Protein AF-A0A1G4I4P1-F1 (afdb_monomer_lite)

Structure (mmCIF, N/CA/C/O backbone):
data_AF-A0A1G4I4P1-F1
#
_entry.id   AF-A0A1G4I4P1-F1
#
loop_
_atom_site.gr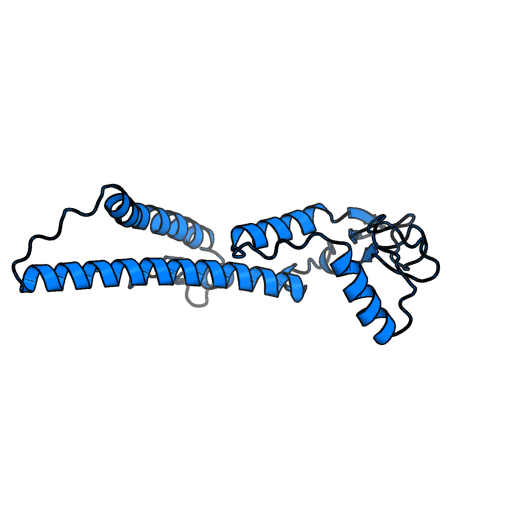oup_PDB
_atom_site.id
_atom_site.type_symbol
_atom_site.label_atom_id
_atom_site.label_alt_id
_atom_site.label_comp_id
_atom_site.label_asym_id
_atom_site.label_entity_id
_atom_site.label_seq_id
_atom_site.pdbx_PDB_ins_code
_atom_site.Cartn_x
_atom_site.Cartn_y
_atom_site.Cartn_z
_atom_site.occupancy
_atom_site.B_iso_or_equiv
_atom_site.auth_seq_id
_atom_site.auth_comp_id
_atom_site.auth_asym_id
_atom_site.auth_atom_id
_atom_site.pdbx_PDB_model_num
ATOM 1 N N . MET A 1 1 ? 5.319 -2.463 -14.843 1.00 74.19 1 MET A N 1
ATOM 2 C CA . MET A 1 1 ? 6.278 -3.066 -13.885 1.00 74.19 1 MET A CA 1
ATOM 3 C C . MET A 1 1 ? 6.522 -4.550 -14.144 1.00 74.19 1 MET A C 1
ATOM 5 O O . MET A 1 1 ? 7.674 -4.938 -14.189 1.00 74.19 1 MET A O 1
ATOM 9 N N . CYS A 1 2 ? 5.487 -5.378 -14.330 1.00 76.25 2 CYS A N 1
ATOM 10 C CA . CYS A 1 2 ? 5.674 -6.824 -14.553 1.00 76.25 2 CYS A CA 1
ATOM 11 C C . CYS A 1 2 ? 5.553 -7.271 -16.013 1.00 76.25 2 CYS A C 1
ATOM 13 O O . CYS A 1 2 ? 5.900 -8.394 -16.348 1.00 76.25 2 CYS A O 1
ATOM 15 N N . SER A 1 3 ? 5.088 -6.382 -16.878 1.00 68.75 3 SER A N 1
ATOM 16 C CA . SER A 1 3 ? 4.787 -6.633 -18.282 1.00 68.75 3 SER A CA 1
ATOM 17 C C . SER A 1 3 ? 5.123 -5.393 -19.108 1.00 68.75 3 SER A C 1
ATOM 19 O O . SER A 1 3 ? 5.178 -4.277 -18.570 1.00 68.75 3 SER A O 1
ATOM 21 N N . GLY A 1 4 ? 5.360 -5.591 -20.403 1.00 63.81 4 GLY A N 1
ATOM 22 C CA . GLY A 1 4 ? 5.604 -4.513 -21.352 1.00 63.81 4 GLY A CA 1
ATOM 23 C C . GLY A 1 4 ? 6.058 -5.013 -22.727 1.00 63.81 4 GLY A C 1
ATOM 24 O O . GLY A 1 4 ? 6.389 -6.195 -22.876 1.00 63.81 4 GLY A O 1
ATOM 25 N N . PRO A 1 5 ? 6.044 -4.139 -23.748 1.00 57.59 5 PRO A N 1
ATOM 26 C CA . PRO A 1 5 ? 6.422 -4.509 -25.105 1.00 57.59 5 PRO A CA 1
ATOM 27 C C . PRO A 1 5 ? 7.889 -4.937 -25.130 1.00 57.59 5 PRO A C 1
ATOM 29 O O . PRO A 1 5 ? 8.767 -4.184 -24.701 1.00 57.59 5 PRO A O 1
ATOM 32 N N . ARG A 1 6 ? 8.166 -6.140 -25.649 1.00 57.19 6 ARG A N 1
ATOM 33 C CA . ARG A 1 6 ? 9.531 -6.696 -25.773 1.00 57.19 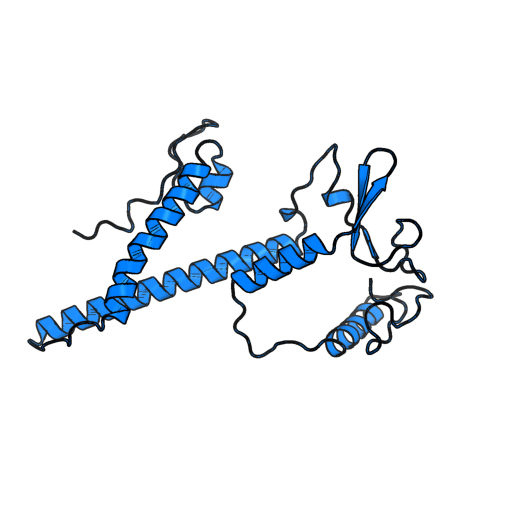6 ARG A CA 1
ATOM 34 C C . ARG A 1 6 ? 10.268 -6.874 -24.431 1.00 57.19 6 ARG A C 1
ATOM 36 O O . ARG A 1 6 ? 11.494 -6.962 -24.415 1.00 57.19 6 ARG A O 1
ATOM 43 N N . GLY A 1 7 ? 9.553 -6.880 -23.306 1.00 54.66 7 GLY A N 1
ATOM 44 C CA . GLY A 1 7 ? 10.131 -7.122 -21.986 1.00 54.66 7 GLY A CA 1
ATOM 45 C C . GLY A 1 7 ? 10.378 -8.612 -21.756 1.00 54.66 7 GLY A C 1
ATOM 46 O O . GLY A 1 7 ? 9.500 -9.433 -22.014 1.00 54.66 7 GLY A O 1
ATOM 47 N N . ASN A 1 8 ? 11.561 -8.965 -21.248 1.00 56.19 8 ASN A N 1
ATOM 48 C CA . ASN A 1 8 ? 11.848 -10.323 -20.790 1.00 56.19 8 ASN A CA 1
ATOM 49 C C . ASN A 1 8 ? 10.795 -10.705 -19.741 1.00 56.19 8 ASN A C 1
ATOM 51 O O . ASN A 1 8 ? 10.618 -10.009 -18.742 1.00 56.19 8 ASN A O 1
ATOM 55 N N . SER A 1 9 ? 10.086 -11.804 -19.973 1.00 60.81 9 SER A N 1
ATOM 56 C CA . SER A 1 9 ? 8.830 -12.175 -19.312 1.00 60.81 9 SER A CA 1
ATOM 57 C C . SER A 1 9 ? 8.918 -12.449 -17.800 1.00 60.81 9 SER A C 1
ATOM 59 O O . SER A 1 9 ? 7.916 -12.838 -17.211 1.00 60.81 9 SER A O 1
ATOM 61 N N . LYS A 1 10 ? 10.076 -12.235 -17.155 1.00 72.62 10 LYS A N 1
ATOM 62 C CA . LYS A 1 10 ? 10.417 -12.689 -15.792 1.00 72.62 10 LYS A CA 1
ATOM 63 C C . LYS A 1 10 ? 10.839 -11.583 -14.813 1.00 72.62 10 LYS A C 1
ATOM 65 O O . LYS A 1 10 ? 11.334 -11.884 -13.733 1.00 72.62 10 LYS A O 1
ATOM 70 N N . GLU A 1 11 ? 10.660 -10.306 -15.156 1.00 73.19 11 GLU A N 1
ATOM 71 C CA . GLU A 1 11 ? 11.149 -9.180 -14.329 1.00 73.19 11 GLU A CA 1
ATOM 72 C C . GLU A 1 11 ? 10.457 -9.061 -12.951 1.00 73.19 11 GLU A C 1
ATOM 74 O O . GLU A 1 11 ? 11.040 -8.494 -12.033 1.00 73.19 11 GLU A O 1
ATOM 79 N N . CYS A 1 12 ? 9.242 -9.599 -12.773 1.00 74.94 12 CYS A N 1
ATOM 80 C CA . CYS A 1 12 ? 8.568 -9.621 -11.463 1.00 74.94 12 CYS A CA 1
ATOM 81 C C . CYS A 1 12 ? 8.711 -10.941 -10.701 1.00 74.94 12 CYS A C 1
ATOM 83 O O . CYS A 1 12 ? 8.756 -10.925 -9.473 1.00 74.94 12 CYS A O 1
ATOM 85 N N . SER A 1 13 ? 8.783 -12.077 -11.395 1.00 76.62 13 SER A N 1
ATOM 86 C CA . SER A 1 13 ? 9.140 -13.365 -10.798 1.00 76.62 13 SER A CA 1
ATOM 87 C C . SER A 1 13 ? 9.526 -14.366 -11.888 1.00 76.62 13 SER A C 1
ATOM 89 O O . SER A 1 13 ? 9.100 -14.244 -13.036 1.00 76.62 13 SER A O 1
ATOM 91 N N . GLY A 1 14 ? 10.290 -15.400 -11.520 1.00 76.81 14 GLY A N 1
ATOM 92 C CA . GLY A 1 14 ? 10.544 -16.541 -12.408 1.00 76.81 14 GLY A CA 1
ATOM 93 C C . GLY A 1 14 ? 9.273 -17.341 -12.738 1.00 76.81 14 GLY A C 1
ATOM 94 O O . GLY A 1 14 ? 9.181 -17.949 -13.806 1.00 76.81 14 GLY A O 1
ATOM 95 N N . ALA A 1 15 ? 8.275 -17.299 -11.851 1.00 78.31 15 ALA A N 1
ATOM 96 C CA . ALA A 1 15 ? 7.012 -18.025 -11.976 1.00 78.31 15 ALA A CA 1
ATOM 97 C C . ALA A 1 15 ? 5.986 -17.315 -12.875 1.00 78.31 15 ALA A C 1
ATOM 99 O O . ALA A 1 15 ? 5.138 -17.965 -13.476 1.00 78.31 15 ALA A O 1
ATOM 100 N N . PHE A 1 16 ? 6.074 -15.995 -13.017 1.00 81.25 16 PHE A N 1
ATOM 101 C CA . PHE A 1 16 ? 5.213 -15.218 -13.902 1.00 81.25 16 PHE A CA 1
ATOM 102 C C . PHE A 1 16 ? 5.818 -15.160 -15.300 1.00 81.25 16 PHE A C 1
ATOM 104 O O . PHE A 1 16 ? 7.017 -14.950 -15.425 1.00 81.25 16 PHE A O 1
ATOM 111 N N . THR A 1 17 ? 5.034 -15.365 -16.357 1.00 75.44 17 THR A N 1
ATOM 112 C CA . THR A 1 17 ? 5.464 -15.103 -17.741 1.00 75.44 17 THR A CA 1
ATOM 113 C C . THR A 1 17 ? 4.662 -13.915 -18.255 1.00 75.44 17 THR A C 1
ATOM 115 O O . THR A 1 17 ? 3.541 -14.078 -18.728 1.00 75.44 17 THR A O 1
ATOM 118 N N . GLY A 1 18 ? 5.227 -12.717 -18.130 1.00 70.12 18 GLY A N 1
ATOM 119 C CA . GLY A 1 18 ? 4.607 -11.496 -18.633 1.00 70.12 18 GLY A CA 1
ATOM 120 C C . GLY A 1 18 ? 4.442 -11.508 -20.156 1.00 70.12 18 GLY A C 1
ATOM 121 O O . GLY A 1 18 ? 5.309 -12.011 -20.872 1.00 70.12 18 GLY A O 1
ATOM 122 N N . ALA A 1 19 ? 3.355 -10.914 -20.643 1.00 70.12 19 ALA A N 1
ATOM 123 C CA . ALA A 1 19 ? 3.111 -10.622 -22.056 1.00 70.12 19 ALA A CA 1
ATOM 124 C C . ALA A 1 19 ? 2.970 -9.112 -22.300 1.00 70.12 19 ALA A C 1
ATOM 126 O O . ALA A 1 19 ? 2.881 -8.309 -21.366 1.00 70.12 19 ALA A O 1
ATOM 127 N N . GLU A 1 20 ? 2.944 -8.718 -23.571 1.00 74.94 20 GLU A N 1
ATOM 128 C CA . GLU A 1 20 ? 2.677 -7.338 -23.964 1.00 74.94 20 GLU A CA 1
ATOM 129 C C . GLU A 1 20 ? 1.274 -6.897 -23.520 1.00 74.94 20 GLU A C 1
ATOM 131 O O . GLU A 1 20 ? 0.279 -7.595 -23.726 1.00 74.94 20 GLU A O 1
ATOM 136 N N . ILE A 1 21 ? 1.192 -5.709 -22.916 1.00 77.06 21 ILE A N 1
ATOM 137 C CA . ILE A 1 21 ? -0.084 -5.056 -22.627 1.00 77.06 21 ILE A CA 1
ATOM 138 C C . ILE A 1 21 ? -0.450 -4.186 -23.831 1.00 77.06 21 ILE A C 1
ATOM 140 O O . ILE A 1 21 ? -0.028 -3.037 -23.912 1.00 77.06 21 ILE A O 1
ATOM 144 N N . ALA A 1 22 ? -1.245 -4.734 -24.750 1.00 78.00 22 ALA A N 1
ATOM 145 C CA . ALA A 1 22 ? -1.740 -4.010 -25.927 1.00 78.00 22 ALA A CA 1
ATOM 146 C C . ALA A 1 22 ? -3.228 -3.620 -25.817 1.00 78.00 22 ALA A C 1
ATOM 148 O O . ALA A 1 22 ? -3.730 -2.805 -26.583 1.00 78.00 22 ALA A O 1
ATOM 149 N N . SER A 1 23 ? -3.958 -4.219 -24.872 1.00 81.81 23 SER A N 1
ATOM 150 C CA . SER A 1 23 ? -5.403 -4.037 -24.703 1.00 81.81 23 SER A CA 1
ATOM 151 C C . SER A 1 23 ? -5.870 -4.326 -23.275 1.00 81.81 23 SER A C 1
ATOM 153 O O . SER A 1 23 ? -5.180 -4.992 -22.495 1.00 81.81 23 SER A O 1
ATOM 155 N N . GLN A 1 24 ? -7.099 -3.917 -22.952 1.00 81.81 24 GLN A N 1
ATOM 156 C CA . GLN A 1 24 ? -7.742 -4.252 -21.679 1.00 81.81 24 GLN A CA 1
ATOM 157 C C . GLN A 1 24 ? -7.878 -5.771 -21.460 1.00 81.81 24 GLN A C 1
ATOM 159 O O . GLN A 1 24 ? -7.723 -6.241 -20.336 1.00 81.81 24 GLN A O 1
ATOM 164 N N . ALA A 1 25 ? -8.106 -6.554 -22.520 1.00 84.81 25 ALA A N 1
ATOM 165 C CA . ALA A 1 25 ? -8.198 -8.013 -22.428 1.00 84.81 25 ALA A CA 1
ATOM 166 C C . ALA A 1 25 ? -6.864 -8.645 -21.990 1.00 84.81 25 ALA A C 1
ATOM 168 O O . ALA A 1 25 ? -6.829 -9.500 -21.099 1.00 84.81 25 ALA A O 1
ATOM 169 N N . THR A 1 26 ? -5.750 -8.163 -22.551 1.00 82.44 26 THR A N 1
ATOM 170 C CA . THR A 1 26 ? -4.406 -8.565 -22.110 1.00 82.44 26 THR A CA 1
ATOM 171 C C . THR A 1 26 ? -4.126 -8.138 -20.671 1.00 82.44 26 THR A C 1
ATOM 173 O O . THR A 1 26 ? -3.549 -8.927 -19.933 1.00 82.44 26 THR A O 1
ATOM 176 N N . ILE A 1 27 ? -4.590 -6.960 -20.225 1.00 82.31 27 ILE A N 1
ATOM 177 C CA . ILE A 1 27 ? -4.461 -6.541 -18.815 1.00 82.31 27 ILE A CA 1
ATOM 178 C C . ILE A 1 27 ? -5.160 -7.537 -17.893 1.00 82.31 27 ILE A C 1
ATOM 180 O O . ILE A 1 27 ? -4.554 -8.001 -16.933 1.00 82.31 27 ILE A O 1
ATOM 184 N N . THR A 1 28 ? -6.418 -7.876 -18.181 1.00 85.06 28 THR A N 1
ATOM 185 C CA . THR A 1 28 ? -7.213 -8.775 -17.333 1.00 85.06 28 THR A CA 1
ATOM 186 C C . THR A 1 28 ? -6.558 -10.149 -17.199 1.00 85.06 28 THR A C 1
ATOM 188 O O . THR A 1 28 ? -6.435 -10.660 -16.087 1.00 85.06 28 THR A O 1
ATOM 191 N N . THR A 1 29 ? -6.087 -10.712 -18.315 1.00 83.94 29 THR A N 1
ATOM 192 C CA . THR A 1 29 ? -5.418 -12.024 -18.339 1.00 83.94 29 THR A CA 1
ATOM 193 C C . THR A 1 29 ? -4.100 -11.980 -17.568 1.00 83.94 29 THR A C 1
ATOM 195 O O . THR A 1 29 ? -3.903 -12.725 -16.614 1.00 83.94 29 THR A O 1
ATOM 198 N N . GLN A 1 30 ? -3.235 -11.018 -17.899 1.00 82.88 30 GLN A N 1
ATOM 199 C CA . GLN A 1 30 ? -1.925 -10.863 -17.264 1.00 82.88 30 GLN A CA 1
ATOM 200 C C . GLN A 1 30 ? -2.028 -10.564 -15.768 1.00 82.88 30 GLN A C 1
ATOM 202 O O . GLN A 1 30 ? -1.177 -10.985 -14.991 1.00 82.88 30 GLN A O 1
ATOM 207 N N . TRP A 1 31 ? -3.075 -9.857 -15.340 1.00 83.50 31 TRP A N 1
ATOM 208 C CA . TRP A 1 31 ? -3.335 -9.616 -13.926 1.00 83.50 31 TRP A CA 1
ATOM 209 C C . TRP A 1 31 ? -3.710 -10.896 -13.175 1.00 83.50 31 TRP A C 1
ATOM 211 O O . TRP A 1 31 ? -3.264 -11.092 -12.045 1.00 83.50 31 TRP A O 1
ATOM 221 N N . ALA A 1 32 ? -4.523 -11.769 -13.776 1.00 84.44 32 ALA A N 1
ATOM 222 C CA . ALA A 1 32 ? -4.863 -13.057 -13.179 1.00 84.44 32 ALA A CA 1
ATOM 223 C C . ALA A 1 32 ? -3.615 -13.937 -13.014 1.00 84.44 32 ALA A C 1
ATOM 225 O O . ALA A 1 32 ? -3.355 -14.415 -11.909 1.00 84.44 32 ALA A O 1
ATOM 226 N N . ASP A 1 33 ? -2.806 -14.047 -14.067 1.00 84.00 33 ASP A N 1
ATOM 227 C CA . ASP A 1 33 ? -1.569 -14.833 -14.067 1.00 84.00 33 ASP A CA 1
ATOM 228 C C . ASP A 1 33 ? -0.539 -14.282 -13.073 1.00 84.00 33 ASP A C 1
ATOM 230 O O . ASP A 1 33 ? 0.099 -15.033 -12.332 1.00 84.00 33 ASP A O 1
ATOM 234 N N . LEU A 1 34 ? -0.401 -12.954 -13.000 1.00 83.06 34 LEU A N 1
ATOM 235 C CA . LEU A 1 34 ? 0.494 -12.311 -12.043 1.00 83.06 34 LEU A CA 1
ATOM 236 C C . LEU A 1 34 ? 0.071 -12.617 -10.606 1.00 83.06 34 LEU A C 1
ATOM 238 O O . LEU A 1 34 ? 0.917 -12.990 -9.795 1.00 83.06 34 LEU A O 1
ATOM 242 N N . LYS A 1 35 ? -1.224 -12.512 -10.290 1.00 83.75 35 LYS A N 1
ATOM 243 C CA . LYS A 1 35 ? -1.737 -12.872 -8.960 1.00 83.75 35 LYS A CA 1
ATOM 244 C C . LYS A 1 35 ? -1.484 -14.340 -8.633 1.00 83.75 35 LYS A C 1
ATOM 246 O O . LYS A 1 35 ? -1.084 -14.630 -7.513 1.00 83.75 35 LYS A O 1
ATOM 251 N N . ALA A 1 36 ? -1.684 -15.242 -9.595 1.00 83.81 36 ALA A N 1
ATOM 252 C CA . ALA A 1 36 ? -1.431 -16.671 -9.412 1.00 83.81 36 ALA A CA 1
ATOM 253 C C . ALA A 1 36 ? 0.054 -16.981 -9.148 1.00 83.81 36 ALA A C 1
ATOM 255 O O . ALA A 1 36 ? 0.370 -17.970 -8.495 1.00 83.81 36 ALA A O 1
ATOM 256 N N . SER A 1 37 ? 0.970 -16.120 -9.605 1.00 83.75 37 SER A N 1
ATOM 257 C CA . SER A 1 37 ? 2.405 -16.251 -9.320 1.00 83.75 37 SER A CA 1
ATOM 258 C C . SER A 1 37 ? 2.806 -15.846 -7.893 1.00 83.75 37 SER A C 1
ATOM 260 O O . SER A 1 37 ? 3.954 -16.058 -7.498 1.00 83.75 37 SER A O 1
ATOM 262 N N . CYS A 1 38 ? 1.893 -15.251 -7.120 1.00 81.06 38 CYS A N 1
ATOM 263 C CA . CYS A 1 38 ? 2.132 -14.818 -5.749 1.00 81.06 38 CYS A CA 1
ATOM 264 C C . CYS A 1 38 ? 1.444 -15.764 -4.757 1.00 81.06 38 CYS A C 1
ATOM 266 O O . CYS A 1 38 ? 0.270 -16.092 -4.912 1.00 81.06 38 CYS A O 1
ATOM 268 N N . ALA A 1 39 ? 2.143 -16.140 -3.682 1.00 73.88 39 ALA A N 1
ATOM 269 C CA . ALA A 1 39 ? 1.489 -16.754 -2.532 1.00 73.88 39 ALA A CA 1
ATOM 270 C C . ALA A 1 39 ? 0.612 -15.694 -1.847 1.00 73.88 39 ALA A C 1
ATOM 272 O O . ALA A 1 39 ? 1.121 -14.729 -1.274 1.00 73.88 39 ALA A O 1
ATOM 273 N N . LEU A 1 40 ? -0.708 -15.838 -1.955 1.00 68.88 40 LEU A N 1
ATOM 274 C CA . LEU A 1 40 ? -1.655 -14.980 -1.253 1.00 68.88 40 LEU A CA 1
ATOM 275 C C . LEU A 1 40 ? -1.902 -15.556 0.141 1.00 68.88 40 LEU A C 1
ATOM 277 O O . LEU A 1 40 ? -2.370 -16.684 0.278 1.00 68.88 40 LEU A O 1
ATOM 281 N N . HIS A 1 41 ? -1.628 -14.763 1.175 1.00 62.34 41 HIS A N 1
ATOM 282 C CA . HIS A 1 41 ? -2.096 -15.059 2.526 1.00 62.34 41 HIS A CA 1
ATOM 283 C C . HIS A 1 41 ? -3.608 -14.817 2.567 1.00 62.34 41 HIS A C 1
ATOM 285 O O . HIS A 1 41 ? -4.053 -13.677 2.667 1.00 62.34 41 HIS A O 1
ATOM 291 N N . THR A 1 42 ? -4.392 -15.883 2.406 1.00 63.31 42 THR A N 1
ATOM 292 C CA . THR A 1 42 ? -5.865 -15.814 2.371 1.00 63.31 42 THR A CA 1
ATOM 293 C C . THR A 1 42 ? -6.510 -16.047 3.737 1.00 63.31 42 THR A C 1
ATOM 295 O O . THR A 1 42 ? -7.674 -15.702 3.918 1.00 63.31 42 THR A O 1
ATOM 298 N N . ASP A 1 43 ? -5.736 -16.535 4.708 1.00 61.41 43 ASP A N 1
ATOM 299 C CA . ASP A 1 43 ? -6.250 -16.972 6.011 1.00 61.41 43 ASP A CA 1
ATOM 300 C C . ASP A 1 43 ? -6.155 -15.904 7.115 1.00 61.41 43 ASP A C 1
ATOM 302 O O . ASP A 1 43 ? -6.676 -16.099 8.213 1.00 61.41 43 ASP A O 1
ATOM 306 N N . ASN A 1 44 ? -5.514 -14.758 6.850 1.00 61.09 44 ASN A N 1
ATOM 307 C CA . ASN A 1 44 ? -5.317 -13.723 7.865 1.00 61.09 44 ASN A CA 1
ATOM 308 C C . ASN A 1 44 ? -6.419 -12.660 7.824 1.00 61.09 44 ASN A C 1
ATOM 310 O O . ASN A 1 44 ? -6.698 -12.052 6.787 1.00 61.09 44 ASN A O 1
ATOM 314 N N . ILE A 1 45 ? -6.990 -12.369 8.996 1.00 73.88 45 ILE A N 1
ATOM 315 C CA . ILE A 1 45 ? -7.732 -11.128 9.229 1.00 73.88 45 ILE A CA 1
ATOM 316 C C . ILE A 1 45 ? -6.748 -9.976 9.029 1.00 73.88 45 ILE A C 1
ATOM 318 O O . ILE A 1 45 ? -5.836 -9.806 9.830 1.00 73.88 45 ILE A O 1
ATOM 322 N N . ILE A 1 46 ? -6.951 -9.187 7.974 1.00 81.19 46 ILE A N 1
ATOM 323 C CA . ILE A 1 46 ? -6.126 -8.008 7.706 1.00 81.19 46 ILE A CA 1
ATOM 324 C C . ILE A 1 46 ? -6.320 -6.994 8.837 1.00 81.19 46 ILE A C 1
ATOM 326 O O . ILE A 1 46 ? -7.435 -6.539 9.107 1.00 81.19 46 ILE A O 1
ATOM 330 N N . THR A 1 47 ? -5.218 -6.611 9.466 1.00 84.38 47 THR A N 1
ATOM 331 C CA . THR A 1 47 ? -5.151 -5.605 10.525 1.00 84.38 47 THR A CA 1
ATOM 332 C C . THR A 1 47 ? -4.737 -4.238 9.977 1.00 84.38 47 THR A C 1
ATOM 334 O O . THR A 1 47 ? -4.110 -4.113 8.923 1.00 84.38 47 THR A O 1
ATOM 337 N N . ALA A 1 48 ? -5.037 -3.176 10.727 1.00 81.56 48 ALA A N 1
ATOM 338 C CA . ALA A 1 48 ? -4.568 -1.830 10.397 1.00 81.56 48 ALA A CA 1
ATOM 339 C C . ALA A 1 48 ? -3.032 -1.722 10.380 1.00 81.56 48 ALA A C 1
ATOM 341 O O . ALA A 1 48 ? -2.463 -1.006 9.550 1.00 81.56 48 ALA A O 1
ATOM 342 N N . GLN A 1 49 ? -2.361 -2.475 11.259 1.00 81.56 49 GLN A N 1
ATOM 343 C CA . GLN A 1 49 ? -0.904 -2.546 11.317 1.00 81.56 49 GLN A CA 1
ATOM 344 C C . GLN A 1 49 ? -0.318 -3.162 10.043 1.00 81.56 49 GLN A C 1
ATOM 346 O O . GLN A 1 49 ? 0.631 -2.611 9.494 1.00 81.56 49 GLN A O 1
ATOM 351 N N . GLU A 1 50 ? -0.889 -4.259 9.539 1.00 85.19 50 GLU A N 1
ATOM 352 C CA . GLU A 1 50 ? -0.425 -4.894 8.298 1.00 85.19 50 GLU A CA 1
ATOM 353 C C . GLU A 1 50 ? -0.594 -3.973 7.087 1.00 85.19 50 GLU A C 1
ATOM 355 O O . GLU A 1 50 ? 0.315 -3.872 6.263 1.00 85.19 50 GLU A O 1
ATOM 360 N N . ILE A 1 51 ? -1.713 -3.246 6.998 1.00 86.94 51 ILE A N 1
ATOM 361 C CA . ILE A 1 51 ? -1.915 -2.255 5.931 1.00 86.94 51 ILE A CA 1
ATOM 362 C C . ILE A 1 51 ? -0.866 -1.143 6.025 1.00 86.94 51 ILE A C 1
ATOM 364 O O . ILE A 1 51 ? -0.269 -0.770 5.015 1.00 86.94 51 ILE A O 1
ATOM 368 N N . THR A 1 52 ? -0.615 -0.624 7.227 1.00 84.75 52 THR A N 1
ATOM 369 C CA . THR A 1 52 ? 0.369 0.447 7.446 1.00 84.75 52 THR A CA 1
ATOM 370 C C . THR A 1 52 ? 1.778 -0.019 7.083 1.00 84.75 52 THR A C 1
ATOM 372 O O . THR A 1 52 ? 2.452 0.637 6.289 1.00 84.75 52 THR A O 1
ATOM 375 N N . ALA A 1 53 ? 2.178 -1.204 7.550 1.00 85.38 53 ALA A N 1
ATOM 376 C CA . ALA A 1 53 ? 3.463 -1.813 7.221 1.00 85.38 53 ALA A CA 1
ATOM 377 C C . ALA A 1 53 ? 3.620 -2.059 5.711 1.00 85.38 53 ALA A C 1
ATOM 379 O O . ALA A 1 53 ? 4.693 -1.836 5.153 1.00 85.38 53 ALA A O 1
ATOM 380 N N . ALA A 1 54 ? 2.554 -2.465 5.013 1.00 88.50 54 ALA A N 1
ATOM 381 C CA . ALA A 1 54 ? 2.581 -2.637 3.563 1.00 88.50 54 ALA A CA 1
ATOM 382 C C . ALA A 1 54 ? 2.780 -1.305 2.815 1.00 88.50 54 ALA A C 1
ATOM 384 O O . ALA A 1 54 ? 3.528 -1.256 1.836 1.00 88.50 54 ALA A O 1
ATOM 385 N N . LEU A 1 55 ? 2.151 -0.217 3.274 1.00 86.75 55 LEU A N 1
ATOM 386 C CA . LEU A 1 55 ? 2.330 1.121 2.695 1.00 86.75 55 LEU A CA 1
ATOM 387 C C . LEU A 1 55 ? 3.745 1.668 2.938 1.00 86.75 55 LEU A C 1
ATOM 389 O O . LEU A 1 55 ? 4.332 2.276 2.040 1.00 86.75 55 LEU A O 1
ATOM 393 N N . GLU A 1 56 ? 4.315 1.420 4.115 1.00 85.88 56 GLU A N 1
ATOM 394 C CA . GLU A 1 56 ? 5.704 1.765 4.436 1.00 85.88 56 GLU A CA 1
ATOM 395 C C . GLU A 1 56 ? 6.696 0.955 3.599 1.00 85.88 56 GLU A C 1
ATOM 397 O O . GLU A 1 56 ? 7.606 1.526 2.998 1.00 85.88 56 GLU A O 1
ATOM 402 N N . ALA A 1 57 ? 6.483 -0.357 3.476 1.00 88.19 57 ALA A N 1
ATOM 403 C CA . ALA A 1 57 ? 7.297 -1.224 2.632 1.00 88.19 57 ALA A CA 1
ATOM 404 C C . ALA A 1 57 ? 7.222 -0.820 1.152 1.00 88.19 57 ALA A C 1
ATOM 406 O O . ALA A 1 57 ? 8.224 -0.888 0.438 1.00 88.19 57 ALA A O 1
ATOM 407 N N . TRP A 1 58 ? 6.053 -0.376 0.682 1.00 91.31 58 TRP A N 1
ATOM 408 C CA . TRP A 1 58 ? 5.907 0.194 -0.654 1.00 91.31 58 TRP A CA 1
ATOM 409 C C . TRP A 1 58 ? 6.732 1.476 -0.812 1.00 91.31 58 TRP A C 1
ATOM 411 O O . TRP A 1 58 ? 7.517 1.569 -1.758 1.00 91.31 58 TRP A O 1
ATOM 421 N N . ASN A 1 59 ? 6.613 2.423 0.125 1.00 88.00 59 ASN A N 1
ATOM 422 C CA . ASN A 1 59 ? 7.393 3.665 0.113 1.00 88.00 59 ASN A CA 1
ATOM 423 C C . ASN A 1 59 ? 8.903 3.385 0.121 1.00 88.00 59 ASN A C 1
ATOM 425 O O . ASN A 1 59 ? 9.643 3.986 -0.654 1.00 88.00 59 ASN A O 1
ATOM 429 N N . ALA A 1 60 ? 9.359 2.433 0.937 1.00 89.44 60 ALA A N 1
ATOM 430 C CA . ALA A 1 60 ? 10.767 2.052 1.039 1.00 89.44 60 ALA A CA 1
ATOM 431 C C . ALA A 1 60 ? 11.327 1.407 -0.242 1.00 89.44 60 ALA A C 1
ATOM 433 O O . ALA A 1 60 ? 12.539 1.400 -0.450 1.00 89.44 60 ALA A O 1
ATOM 434 N N . ARG A 1 61 ? 10.468 0.864 -1.116 1.00 91.50 61 ARG A N 1
ATOM 435 C CA . ARG A 1 61 ? 10.871 0.302 -2.418 1.00 91.50 61 ARG A CA 1
ATOM 436 C C . ARG A 1 61 ? 10.945 1.340 -3.535 1.00 91.50 61 ARG A C 1
ATOM 438 O O . ARG A 1 61 ? 11.379 0.999 -4.639 1.00 91.50 61 ARG A O 1
ATOM 445 N N . LEU A 1 62 ? 10.523 2.578 -3.288 1.00 90.19 62 LEU A N 1
ATOM 446 C CA . LEU A 1 62 ? 10.681 3.651 -4.259 1.00 90.19 62 LEU A CA 1
ATOM 447 C C . LEU A 1 62 ? 12.166 3.970 -4.434 1.00 90.19 62 LEU A C 1
ATOM 449 O O . LEU A 1 62 ? 12.901 4.178 -3.475 1.00 90.19 62 LEU A O 1
ATOM 453 N N . THR A 1 63 ? 12.607 4.025 -5.684 1.00 91.50 63 THR A N 1
ATOM 454 C CA . THR A 1 63 ? 13.930 4.539 -6.031 1.00 91.50 63 THR A CA 1
ATOM 455 C C . THR A 1 63 ? 13.811 6.036 -6.263 1.00 91.50 63 THR A C 1
ATOM 457 O O . THR A 1 63 ? 13.020 6.458 -7.109 1.00 91.50 63 THR A O 1
ATOM 460 N N . LEU A 1 64 ? 14.598 6.816 -5.525 1.00 88.81 64 LEU A N 1
ATOM 461 C CA . LEU A 1 64 ? 14.743 8.253 -5.714 1.00 88.81 64 LEU A CA 1
ATOM 462 C C . LEU A 1 64 ? 16.087 8.524 -6.385 1.00 88.81 64 LEU A C 1
ATOM 464 O O . LEU A 1 64 ? 17.135 8.138 -5.873 1.00 88.81 64 LEU A O 1
ATOM 468 N N . GLU A 1 65 ? 16.052 9.204 -7.520 1.00 87.81 65 GLU A N 1
ATOM 469 C CA . GLU A 1 65 ? 17.233 9.595 -8.280 1.00 87.81 65 GLU A CA 1
ATOM 470 C C . GLU A 1 65 ? 17.158 11.086 -8.598 1.00 87.81 65 GLU A C 1
ATOM 472 O O . GLU A 1 65 ? 16.091 11.610 -8.913 1.00 87.81 65 GLU A O 1
ATOM 477 N N . GLY A 1 66 ? 18.293 11.782 -8.545 1.00 81.88 66 GLY A N 1
ATOM 478 C CA . GLY A 1 66 ? 18.353 13.175 -8.978 1.00 81.88 66 GLY A CA 1
ATOM 479 C C . GLY A 1 66 ? 18.118 13.299 -10.486 1.00 81.88 66 GLY A C 1
ATOM 480 O O . GLY A 1 66 ? 18.669 12.525 -11.282 1.00 81.88 66 GLY A O 1
ATOM 481 N N . ASP A 1 67 ? 17.322 14.284 -10.881 1.00 79.88 67 ASP A N 1
ATOM 482 C CA . ASP A 1 67 ? 17.150 14.734 -12.260 1.00 79.88 67 ASP A CA 1
ATOM 483 C C . ASP A 1 67 ? 17.153 16.267 -12.281 1.00 79.88 67 ASP A C 1
ATOM 485 O O . ASP A 1 67 ? 16.839 16.888 -11.271 1.00 79.88 67 ASP A O 1
ATOM 489 N N . ALA A 1 68 ? 17.583 16.866 -13.392 1.00 78.69 68 ALA A N 1
ATOM 490 C CA . ALA A 1 68 ? 18.057 18.254 -13.513 1.00 78.69 68 ALA A CA 1
ATOM 491 C C . ALA A 1 68 ? 17.563 19.248 -12.431 1.00 78.69 68 ALA A C 1
ATOM 493 O O . ALA A 1 68 ? 18.380 19.843 -11.728 1.00 78.69 68 ALA A O 1
ATOM 494 N N . SER A 1 69 ? 16.240 19.415 -12.292 1.00 75.75 69 SER A N 1
ATOM 495 C CA . SER A 1 69 ? 15.589 20.320 -11.333 1.00 75.75 69 SER A CA 1
ATOM 496 C C . SER A 1 69 ? 14.669 19.647 -10.297 1.00 75.75 69 SER A C 1
ATOM 498 O O . SER A 1 69 ? 14.268 20.311 -9.340 1.00 75.75 69 SER A O 1
ATOM 500 N N . ASP A 1 70 ? 14.339 18.360 -10.448 1.00 80.12 70 ASP A N 1
ATOM 501 C CA . ASP A 1 70 ? 13.380 17.617 -9.616 1.00 80.12 70 ASP A CA 1
ATOM 502 C C . ASP A 1 70 ? 13.846 16.169 -9.397 1.00 80.12 70 ASP A C 1
ATOM 504 O O . ASP A 1 70 ? 14.615 15.611 -10.172 1.00 80.12 70 ASP A O 1
ATOM 508 N N . ASN A 1 71 ? 13.337 15.506 -8.358 1.00 83.81 71 ASN A N 1
ATOM 509 C CA . ASN A 1 71 ? 13.627 14.088 -8.157 1.00 83.81 71 ASN A CA 1
ATOM 510 C C . ASN A 1 71 ? 12.853 13.215 -9.157 1.00 83.81 71 ASN A C 1
ATOM 512 O O . ASN A 1 71 ? 11.634 13.343 -9.324 1.00 83.81 71 ASN A O 1
ATOM 516 N N . LYS A 1 72 ? 13.542 12.244 -9.756 1.00 87.94 72 LYS A N 1
ATOM 517 C CA . LYS A 1 72 ? 12.913 11.101 -10.414 1.00 87.94 72 LYS A CA 1
ATOM 518 C C . LYS A 1 72 ? 12.595 10.043 -9.371 1.00 87.94 72 LYS A C 1
ATOM 520 O O . LYS A 1 72 ? 13.487 9.577 -8.670 1.00 87.94 72 LYS A O 1
ATOM 525 N N . VAL A 1 73 ? 11.319 9.688 -9.250 1.00 89.75 73 VAL A N 1
ATOM 526 C CA . VAL A 1 73 ? 10.855 8.698 -8.276 1.00 89.75 73 VAL A CA 1
ATOM 527 C C . VAL A 1 73 ? 10.145 7.591 -9.019 1.00 89.75 73 VAL A C 1
ATOM 529 O O . VAL A 1 73 ? 9.197 7.848 -9.756 1.00 89.75 73 VAL A O 1
ATOM 532 N N . ARG A 1 74 ? 10.599 6.356 -8.830 1.00 91.88 74 ARG A N 1
ATOM 533 C CA . ARG A 1 74 ? 10.078 5.194 -9.554 1.00 91.88 74 ARG A CA 1
ATOM 534 C C . ARG A 1 74 ? 9.926 3.979 -8.657 1.00 91.88 74 ARG A C 1
ATOM 536 O O . ARG A 1 74 ? 10.656 3.820 -7.684 1.00 91.88 74 ARG A O 1
ATOM 543 N N . LEU A 1 75 ? 9.027 3.083 -9.041 1.00 90.94 75 LEU A N 1
ATOM 544 C CA . LEU A 1 75 ? 8.936 1.733 -8.486 1.00 90.94 75 LEU A CA 1
ATOM 545 C C . LEU A 1 75 ? 9.278 0.709 -9.569 1.00 90.94 75 LEU A C 1
ATOM 547 O O . LEU A 1 75 ? 8.660 0.715 -10.631 1.00 90.94 75 LEU A O 1
ATOM 551 N N . GLY A 1 76 ? 10.217 -0.194 -9.298 1.00 87.62 76 GLY A N 1
ATOM 552 C CA . GLY A 1 76 ? 10.667 -1.203 -10.264 1.00 87.62 76 GLY A CA 1
ATOM 553 C C . GLY A 1 76 ? 11.901 -0.765 -11.051 1.00 87.62 76 GLY A C 1
ATOM 554 O O . GLY A 1 76 ? 12.548 0.221 -10.704 1.00 87.62 76 GLY A O 1
ATOM 555 N N . LYS A 1 77 ? 12.257 -1.517 -12.093 1.00 85.50 77 LYS A N 1
ATOM 556 C CA . LYS A 1 77 ? 13.559 -1.429 -12.770 1.00 85.50 77 LYS A CA 1
ATOM 557 C C . LYS A 1 77 ? 13.566 -0.390 -13.890 1.00 85.50 77 LYS A C 1
ATOM 559 O O . LYS A 1 77 ? 12.635 -0.328 -14.689 1.00 85.50 77 LYS A O 1
ATOM 564 N N . SER A 1 78 ? 14.636 0.395 -13.954 1.00 88.88 78 SER A N 1
ATOM 565 C CA . SER A 1 78 ? 14.937 1.290 -15.069 1.00 88.88 78 SER A CA 1
ATOM 566 C C . SER A 1 78 ? 16.444 1.397 -15.260 1.00 88.88 78 SER A C 1
ATOM 568 O O . SER A 1 78 ? 17.167 1.567 -14.280 1.00 88.88 78 SER A O 1
ATOM 570 N N . SER A 1 79 ? 16.912 1.303 -16.504 1.00 87.38 79 SER A N 1
ATOM 571 C CA . SER A 1 79 ? 18.319 1.507 -16.862 1.00 87.38 79 SER A CA 1
ATOM 572 C C . SER A 1 79 ? 18.673 2.975 -17.121 1.00 87.38 79 SER A C 1
ATOM 574 O O . SER A 1 79 ? 19.849 3.312 -17.151 1.00 87.38 79 SER A O 1
ATOM 576 N N . ASP A 1 80 ? 17.681 3.839 -17.355 1.00 88.44 80 ASP A N 1
ATOM 577 C CA . ASP A 1 80 ? 17.877 5.231 -17.793 1.00 88.44 80 ASP A CA 1
ATOM 578 C C . ASP A 1 80 ? 16.849 6.210 -17.202 1.00 88.44 80 ASP A C 1
ATOM 580 O O . ASP A 1 80 ? 16.587 7.269 -17.768 1.00 88.44 80 ASP A O 1
ATOM 584 N N . LYS A 1 81 ? 16.251 5.851 -16.061 1.00 88.50 81 LYS A N 1
ATOM 585 C CA . LYS A 1 81 ? 15.209 6.618 -15.354 1.00 88.50 81 LYS A CA 1
ATOM 586 C C . LYS A 1 81 ? 13.856 6.702 -16.079 1.00 88.50 81 LYS A C 1
ATOM 588 O O . LYS A 1 81 ? 12.947 7.354 -15.569 1.00 88.50 81 LYS A O 1
ATOM 593 N N . THR A 1 82 ? 13.673 6.030 -17.220 1.00 88.00 82 THR A N 1
ATOM 594 C CA . THR A 1 82 ? 12.385 5.974 -17.934 1.00 88.00 82 THR A CA 1
ATOM 595 C C . THR A 1 82 ? 11.617 4.674 -17.665 1.00 88.00 82 THR A C 1
ATOM 597 O O . THR A 1 82 ? 12.210 3.617 -17.430 1.00 88.00 82 THR A O 1
ATOM 600 N N . CYS A 1 83 ? 10.282 4.746 -17.708 1.00 86.62 83 CYS A N 1
ATOM 601 C CA . CYS A 1 83 ? 9.375 3.610 -17.514 1.00 86.62 83 CYS A CA 1
ATOM 602 C C . CYS A 1 83 ? 8.601 3.291 -18.800 1.00 86.62 83 CYS A C 1
ATOM 604 O O . CYS A 1 83 ? 7.383 3.439 -18.858 1.00 86.62 83 CYS A O 1
ATOM 606 N N . THR A 1 84 ? 9.309 2.876 -19.853 1.00 84.50 84 THR A N 1
ATOM 607 C CA . THR A 1 84 ? 8.709 2.597 -21.174 1.00 84.50 84 THR A CA 1
ATOM 608 C C . THR A 1 84 ? 8.097 1.200 -21.293 1.00 84.50 84 THR A C 1
ATOM 610 O O . THR A 1 84 ? 7.449 0.898 -22.290 1.00 84.50 84 THR A O 1
ATOM 613 N N . GLY A 1 85 ? 8.339 0.313 -20.321 1.00 77.75 85 GLY A N 1
ATOM 614 C CA . GLY A 1 85 ? 7.925 -1.092 -20.387 1.00 77.75 85 GLY A CA 1
ATOM 615 C C . GLY A 1 85 ? 8.834 -1.982 -21.243 1.00 77.75 85 GLY A C 1
ATOM 616 O O . GLY A 1 85 ? 8.618 -3.188 -21.295 1.00 77.75 85 GLY A O 1
ATOM 617 N N . SER A 1 86 ? 9.868 -1.421 -21.875 1.00 78.75 86 SER A N 1
ATOM 618 C CA . SER A 1 86 ? 10.895 -2.198 -22.579 1.00 78.75 86 SER A CA 1
ATOM 619 C C . SER A 1 86 ? 11.776 -2.984 -21.598 1.00 78.75 86 SER A C 1
ATOM 621 O O . SER A 1 86 ? 11.776 -2.712 -20.395 1.00 78.75 86 SER A O 1
ATOM 623 N N . ALA A 1 87 ? 12.565 -3.937 -22.105 1.00 77.62 87 ALA A N 1
ATOM 624 C CA . ALA A 1 87 ? 13.535 -4.677 -21.295 1.00 77.62 87 ALA A CA 1
ATOM 625 C C . ALA A 1 87 ? 14.423 -3.726 -20.466 1.00 77.62 87 ALA A C 1
ATOM 627 O O . ALA A 1 87 ? 14.950 -2.740 -20.982 1.00 77.62 87 ALA A O 1
ATOM 628 N N . GLY A 1 88 ? 14.542 -3.997 -19.163 1.00 80.00 88 GLY A N 1
ATOM 629 C CA . GLY A 1 88 ? 15.278 -3.142 -18.226 1.00 80.00 88 GLY A CA 1
ATOM 630 C C . GLY A 1 88 ? 14.602 -1.815 -17.856 1.00 80.00 88 GLY A C 1
ATOM 631 O O . GLY A 1 88 ? 15.173 -1.080 -17.058 1.00 80.00 88 GLY A O 1
ATOM 632 N N . LYS A 1 89 ? 13.405 -1.513 -18.380 1.00 86.50 89 LYS A N 1
ATOM 633 C CA . LYS A 1 89 ? 12.640 -0.263 -18.170 1.00 86.50 89 LYS A CA 1
ATOM 634 C C . LYS A 1 89 ? 11.209 -0.520 -17.686 1.00 86.50 89 LYS A C 1
ATOM 636 O O . LYS A 1 89 ? 10.259 0.186 -18.036 1.00 86.50 89 LYS A O 1
ATOM 641 N N . THR A 1 90 ? 11.035 -1.576 -16.898 1.00 83.12 90 THR A N 1
ATOM 642 C CA . THR A 1 90 ? 9.755 -2.035 -16.364 1.00 83.12 90 THR A CA 1
ATOM 643 C C . THR A 1 90 ? 9.475 -1.432 -14.982 1.00 83.12 90 THR A C 1
ATOM 645 O O . THR A 1 90 ? 9.495 -2.108 -13.953 1.00 83.12 90 THR A O 1
ATOM 648 N N . CYS A 1 91 ? 9.135 -0.146 -14.947 1.00 86.88 91 CYS A N 1
ATOM 649 C CA . CYS A 1 91 ? 8.817 0.577 -13.712 1.00 86.88 91 CYS A CA 1
ATOM 650 C C . CYS A 1 91 ? 7.463 1.302 -13.761 1.00 86.88 91 CYS A C 1
ATOM 652 O O . CYS A 1 91 ? 6.751 1.248 -14.764 1.00 86.88 91 CYS A O 1
ATOM 654 N N . ILE A 1 92 ? 7.078 1.906 -12.639 1.00 87.94 92 ILE A N 1
ATOM 655 C CA . ILE A 1 92 ? 6.005 2.897 -12.514 1.00 87.94 92 ILE A CA 1
ATOM 656 C C . ILE A 1 92 ? 6.682 4.233 -12.210 1.00 87.94 92 ILE A C 1
ATOM 658 O O . ILE A 1 92 ? 7.486 4.296 -11.279 1.00 87.94 92 ILE A O 1
ATOM 662 N N . ASP A 1 93 ? 6.368 5.269 -12.987 1.00 89.44 93 ASP A N 1
ATOM 663 C CA . ASP A 1 93 ? 6.821 6.636 -12.723 1.00 89.44 93 ASP A CA 1
ATOM 664 C C . ASP A 1 93 ? 5.920 7.268 -11.652 1.00 89.44 93 ASP A C 1
ATOM 666 O O . ASP A 1 93 ? 4.716 7.455 -11.851 1.00 89.44 93 ASP A O 1
ATOM 670 N N . CYS A 1 94 ? 6.512 7.567 -10.501 1.00 88.44 94 CYS A N 1
ATOM 671 C CA . CYS A 1 94 ? 5.859 8.195 -9.361 1.00 88.44 94 CYS A CA 1
ATOM 672 C C . CYS A 1 94 ? 6.252 9.675 -9.209 1.00 88.44 94 CYS A C 1
ATOM 674 O O . CYS A 1 94 ? 5.773 10.318 -8.278 1.00 88.44 94 CYS A O 1
ATOM 676 N N . THR A 1 95 ? 7.086 10.248 -10.085 1.00 88.31 95 THR A N 1
ATOM 677 C CA . THR A 1 95 ? 7.712 11.573 -9.912 1.00 88.31 95 THR A CA 1
ATOM 678 C C . THR A 1 95 ? 6.730 12.686 -9.590 1.00 88.31 95 THR A C 1
ATOM 680 O O . THR A 1 95 ? 7.020 13.531 -8.746 1.00 88.31 95 THR A O 1
ATOM 683 N N . ASN A 1 96 ? 5.551 12.687 -10.213 1.00 85.12 96 ASN A N 1
ATOM 684 C CA . ASN A 1 96 ? 4.553 13.735 -9.991 1.00 85.12 96 ASN A CA 1
ATOM 685 C C . ASN A 1 96 ? 4.106 13.853 -8.527 1.00 85.12 96 ASN A C 1
ATOM 687 O O . ASN A 1 96 ? 3.692 14.933 -8.116 1.00 85.12 96 ASN A O 1
ATOM 691 N N . PHE A 1 97 ? 4.241 12.788 -7.736 1.00 82.38 97 PHE A N 1
ATOM 692 C CA . PHE A 1 97 ? 3.879 12.780 -6.322 1.00 82.38 97 PHE A CA 1
ATOM 693 C C . PHE A 1 97 ? 5.009 13.245 -5.389 1.00 82.38 97 PHE A C 1
ATOM 695 O O . PHE A 1 97 ? 4.781 13.433 -4.202 1.00 82.38 97 PHE A O 1
ATOM 702 N N . PHE A 1 98 ? 6.217 13.465 -5.913 1.00 79.88 98 PHE A N 1
ATOM 703 C CA . PHE A 1 98 ? 7.421 13.749 -5.122 1.00 79.88 98 PHE A CA 1
ATOM 704 C C . PHE A 1 98 ? 8.204 14.968 -5.634 1.00 79.88 98 PHE A C 1
ATOM 706 O O . PHE A 1 98 ? 9.393 15.118 -5.343 1.00 79.88 98 PHE A O 1
ATOM 713 N N . LYS A 1 99 ? 7.553 15.846 -6.408 1.00 78.50 99 LYS A N 1
ATOM 714 C CA . LYS A 1 99 ? 8.164 17.085 -6.908 1.00 78.50 99 LYS A CA 1
ATOM 715 C C . LYS A 1 99 ? 8.562 18.005 -5.760 1.00 78.50 99 LYS A C 1
ATOM 717 O O . LYS A 1 99 ? 7.787 18.208 -4.824 1.00 78.50 99 LYS A O 1
ATOM 722 N N . LYS A 1 100 ? 9.739 18.624 -5.867 1.00 71.31 100 LYS A N 1
ATOM 723 C CA . LYS A 1 100 ? 10.273 19.523 -4.833 1.00 71.31 100 LYS A CA 1
ATOM 724 C C . LYS A 1 100 ? 9.509 20.845 -4.792 1.00 71.31 100 LYS A C 1
ATOM 726 O O . LYS A 1 100 ? 9.183 21.337 -3.718 1.00 71.31 100 LYS A O 1
ATOM 731 N N . ALA A 1 101 ? 9.224 21.412 -5.964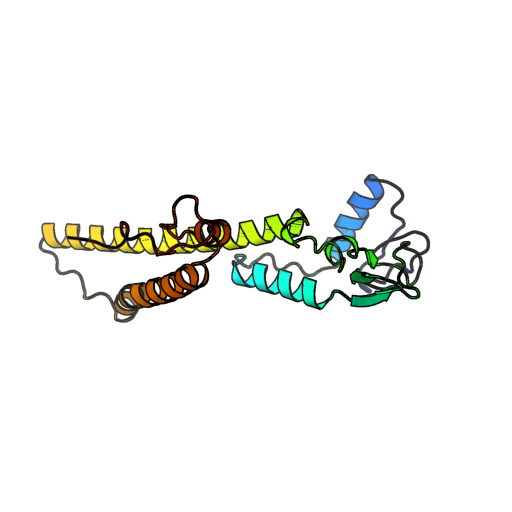 1.00 68.38 101 ALA A N 1
ATOM 732 C CA . ALA A 1 101 ? 8.571 22.716 -6.093 1.00 68.38 101 ALA A CA 1
ATOM 733 C C . ALA A 1 101 ? 7.058 22.678 -5.804 1.00 68.38 101 ALA A C 1
ATOM 735 O O . ALA A 1 101 ? 6.426 23.715 -5.621 1.00 68.38 101 ALA A O 1
ATOM 736 N N . SER A 1 102 ? 6.451 21.491 -5.789 1.00 67.06 102 SER A N 1
ATOM 737 C CA . SER A 1 102 ? 5.020 21.299 -5.535 1.00 67.06 102 SER A CA 1
ATOM 738 C C . SER A 1 102 ? 4.805 19.923 -4.907 1.00 67.06 102 SER A C 1
ATOM 740 O O . SER A 1 102 ? 4.367 18.997 -5.600 1.00 67.06 102 SER A O 1
ATOM 742 N N . PRO A 1 103 ? 5.166 19.761 -3.620 1.00 65.56 103 PRO A N 1
ATOM 743 C CA . PRO A 1 103 ? 5.023 18.491 -2.929 1.00 65.56 103 PRO A CA 1
ATOM 744 C C . PRO A 1 103 ? 3.553 18.085 -2.959 1.00 65.56 103 PRO A C 1
ATOM 746 O O . PRO A 1 103 ? 2.686 18.731 -2.370 1.00 65.56 103 PRO A O 1
ATOM 749 N N . THR A 1 104 ? 3.268 17.025 -3.704 1.00 73.62 104 THR A N 1
ATOM 750 C CA . THR A 1 104 ? 1.927 16.463 -3.780 1.00 73.62 104 THR A CA 1
ATOM 751 C C . THR A 1 104 ? 1.808 15.456 -2.655 1.00 73.62 104 THR A C 1
ATOM 753 O O . THR A 1 104 ? 2.610 14.534 -2.544 1.00 73.62 104 THR A O 1
ATOM 756 N N . ALA A 1 105 ? 0.821 15.637 -1.788 1.00 71.81 105 ALA A N 1
ATOM 757 C CA . ALA A 1 105 ? 0.611 14.697 -0.704 1.00 71.81 105 ALA A CA 1
ATOM 758 C C . ALA A 1 105 ? 0.287 13.294 -1.263 1.00 71.81 105 ALA A C 1
ATOM 760 O O . ALA A 1 105 ? -0.434 13.145 -2.253 1.00 71.81 105 ALA A O 1
ATOM 761 N N . LEU A 1 106 ? 0.842 12.250 -0.633 1.00 73.94 106 LEU A N 1
ATOM 762 C CA . LEU A 1 106 ? 0.658 10.852 -1.059 1.00 73.94 106 LEU A CA 1
ATOM 763 C C . LEU A 1 106 ? -0.804 10.391 -0.998 1.00 73.94 106 LEU A C 1
ATOM 765 O O . LEU A 1 106 ? -1.187 9.432 -1.663 1.00 73.94 106 LEU A O 1
ATOM 769 N N . ASP A 1 107 ? -1.644 11.093 -0.241 1.00 70.75 107 ASP A N 1
ATOM 770 C CA . ASP A 1 107 ? -3.093 10.892 -0.215 1.00 70.75 107 ASP A CA 1
ATOM 771 C C . ASP A 1 107 ? -3.778 11.219 -1.558 1.00 70.75 107 ASP A C 1
ATOM 773 O O . ASP A 1 107 ? -4.916 10.810 -1.790 1.00 70.75 107 ASP A O 1
ATOM 777 N N . LYS A 1 108 ? -3.086 11.891 -2.486 1.00 79.56 108 LYS A N 1
ATOM 778 C CA . LYS A 1 108 ? -3.549 12.079 -3.865 1.00 79.56 108 LYS A CA 1
ATOM 779 C C . LYS A 1 108 ? -3.392 10.832 -4.730 1.00 79.56 108 LYS A C 1
ATOM 781 O O . LYS A 1 108 ? -4.016 10.786 -5.788 1.00 79.56 108 LYS A O 1
ATOM 786 N N . LEU A 1 109 ? -2.637 9.813 -4.304 1.00 83.12 109 LEU A N 1
ATOM 787 C CA . LEU A 1 109 ? -2.688 8.492 -4.935 1.00 83.12 109 LEU A CA 1
ATOM 788 C C . LEU A 1 109 ? -3.969 7.777 -4.466 1.00 83.12 109 LEU A C 1
ATOM 790 O O . LEU A 1 109 ? -4.055 7.397 -3.294 1.00 83.12 109 LEU A O 1
ATOM 794 N N . PRO A 1 110 ? -4.967 7.532 -5.343 1.00 83.69 110 PRO A N 1
ATOM 795 C CA . PRO A 1 110 ? -6.280 7.064 -4.896 1.00 83.69 110 PRO A CA 1
ATOM 796 C C . PRO A 1 110 ? -6.243 5.717 -4.167 1.00 83.69 110 PRO A C 1
ATOM 798 O O . PRO A 1 110 ? -6.963 5.525 -3.189 1.00 83.69 110 PRO A O 1
ATOM 801 N N . TRP A 1 111 ? -5.396 4.786 -4.616 1.00 87.12 111 TRP A N 1
ATOM 802 C CA . TRP A 1 111 ? -5.253 3.475 -3.979 1.00 87.12 111 TRP A CA 1
ATOM 803 C C . TRP A 1 111 ? -4.567 3.578 -2.607 1.00 87.12 111 TRP A C 1
ATOM 805 O O . TRP A 1 111 ? -4.996 2.918 -1.665 1.00 87.12 111 TRP A O 1
ATOM 815 N N . TYR A 1 112 ? -3.564 4.454 -2.471 1.00 87.75 112 TYR A N 1
ATOM 816 C CA . TYR A 1 112 ? -2.834 4.682 -1.221 1.00 87.75 112 TYR A CA 1
ATOM 817 C C . TYR A 1 112 ? -3.771 5.256 -0.156 1.00 87.75 112 TYR A C 1
ATOM 819 O O . TYR A 1 112 ? -3.841 4.760 0.969 1.00 87.75 112 TYR A O 1
ATOM 827 N N . ASN A 1 113 ? -4.566 6.260 -0.534 1.00 83.00 113 ASN A N 1
ATOM 828 C CA . ASN A 1 113 ? -5.557 6.854 0.353 1.00 83.00 113 ASN A CA 1
ATOM 829 C C . ASN A 1 113 ? -6.636 5.849 0.779 1.00 83.00 113 ASN A C 1
ATOM 831 O O . ASN A 1 113 ? -6.969 5.776 1.959 1.00 83.00 113 ASN A O 1
ATOM 835 N N . LYS A 1 114 ? -7.145 5.026 -0.148 1.00 85.75 114 LYS A N 1
ATOM 836 C CA . LYS A 1 114 ? -8.121 3.975 0.186 1.00 85.75 114 LYS A CA 1
ATOM 837 C C . LYS A 1 114 ? -7.566 2.965 1.192 1.00 85.75 114 LYS A C 1
ATOM 839 O O . LYS A 1 114 ? -8.281 2.598 2.118 1.00 85.75 114 LYS A O 1
ATOM 844 N N . MET A 1 115 ? -6.301 2.566 1.058 1.00 87.00 115 MET A N 1
ATOM 845 C CA . MET A 1 115 ? -5.648 1.684 2.032 1.00 87.00 115 MET A CA 1
ATOM 846 C C . MET A 1 115 ? -5.522 2.352 3.407 1.00 87.00 115 MET A C 1
ATOM 848 O O . MET A 1 115 ? -5.888 1.752 4.413 1.00 87.00 115 MET A O 1
ATOM 852 N N . ARG A 1 116 ? -5.106 3.624 3.469 1.00 85.69 116 ARG A N 1
ATOM 853 C CA . ARG A 1 116 ? -5.076 4.371 4.741 1.00 85.69 116 ARG A CA 1
ATOM 854 C C . ARG A 1 116 ? -6.453 4.467 5.396 1.00 85.69 116 ARG A C 1
ATOM 856 O O . ARG A 1 116 ? -6.572 4.256 6.597 1.00 85.69 116 ARG A O 1
ATOM 863 N N . GLN A 1 117 ? -7.494 4.750 4.616 1.00 82.62 117 GLN A N 1
ATOM 864 C CA . GLN A 1 117 ? -8.870 4.792 5.116 1.00 82.62 117 GLN A CA 1
ATOM 865 C C . GLN A 1 117 ? -9.334 3.424 5.630 1.00 82.62 117 GLN A C 1
ATOM 867 O O . GLN A 1 117 ? -10.017 3.360 6.650 1.00 82.62 117 GLN A O 1
ATOM 872 N N . ALA A 1 118 ? -8.938 2.333 4.969 1.00 81.31 118 ALA A N 1
ATOM 873 C CA . ALA A 1 118 ? -9.233 0.981 5.431 1.00 81.31 118 ALA A CA 1
ATOM 874 C C . ALA A 1 118 ? -8.559 0.673 6.778 1.00 81.31 118 ALA A C 1
ATOM 876 O O . ALA A 1 118 ? -9.220 0.141 7.667 1.00 81.31 118 ALA A O 1
ATOM 877 N N . ALA A 1 119 ? -7.294 1.068 6.967 1.00 81.50 119 ALA A N 1
ATOM 878 C CA . ALA A 1 119 ? -6.602 0.918 8.250 1.00 81.50 119 ALA A CA 1
ATOM 879 C C . ALA A 1 119 ? -7.342 1.651 9.386 1.00 81.50 119 ALA A C 1
ATOM 881 O O . ALA A 1 119 ? -7.656 1.046 10.409 1.00 81.50 119 ALA A O 1
ATOM 882 N N . VAL A 1 120 ? -7.734 2.911 9.158 1.00 79.75 120 VAL A N 1
ATOM 883 C CA . VAL A 1 120 ? -8.522 3.702 10.123 1.00 79.75 120 VAL A CA 1
ATOM 884 C C . VAL A 1 120 ? -9.873 3.044 10.428 1.00 79.75 120 VAL A C 1
ATOM 886 O O . VAL A 1 120 ? -10.306 3.001 11.579 1.00 79.75 120 VAL A O 1
ATOM 889 N N . ALA A 1 121 ? -10.557 2.510 9.414 1.00 76.62 121 ALA A N 1
ATOM 890 C CA . ALA A 1 121 ? -11.840 1.837 9.605 1.00 76.62 121 ALA A CA 1
ATOM 891 C C . ALA A 1 121 ? -11.709 0.554 10.447 1.00 76.62 121 ALA A C 1
ATOM 893 O O . ALA A 1 121 ? -12.578 0.280 11.277 1.00 76.62 121 ALA A O 1
ATOM 894 N N . ILE A 1 122 ? -10.624 -0.207 10.267 1.00 80.12 122 ILE A N 1
ATOM 895 C CA . ILE A 1 122 ? -10.330 -1.407 11.061 1.00 80.12 122 ILE A CA 1
ATOM 896 C C . ILE A 1 122 ? -10.075 -1.035 12.526 1.00 80.12 122 ILE A C 1
ATOM 898 O O . ILE A 1 122 ? -10.673 -1.644 13.413 1.00 80.12 122 ILE A O 1
ATOM 902 N N . GLU A 1 123 ? -9.263 -0.009 12.793 1.00 80.31 123 GLU A N 1
ATOM 903 C CA . GLU A 1 123 ? -9.020 0.479 14.161 1.00 80.31 123 GLU A CA 1
ATOM 904 C C . GLU A 1 123 ? -10.309 0.946 14.832 1.00 80.31 123 GLU A C 1
ATOM 906 O O . GLU A 1 123 ? -10.601 0.560 15.965 1.00 80.31 123 GLU A O 1
ATOM 911 N N . LYS A 1 124 ? -11.132 1.715 14.112 1.00 72.88 124 LYS A N 1
ATOM 912 C CA . LYS A 1 124 ? -12.424 2.179 14.623 1.00 72.88 124 LYS A CA 1
ATOM 913 C C . LYS A 1 124 ? -13.337 1.013 14.998 1.00 72.88 124 LYS A C 1
ATOM 915 O O . LYS A 1 124 ? -13.974 1.056 16.048 1.00 72.88 124 LYS A O 1
ATOM 920 N N . ARG A 1 125 ? -13.391 -0.030 14.168 1.00 70.81 125 ARG A N 1
ATOM 921 C CA . ARG A 1 125 ? -14.187 -1.228 14.456 1.00 70.81 125 ARG A CA 1
ATOM 922 C C . ARG A 1 125 ? -13.673 -1.965 15.690 1.00 70.81 125 ARG A C 1
ATOM 924 O O . ARG A 1 125 ? -14.480 -2.364 16.520 1.00 70.81 125 ARG A O 1
ATOM 931 N N . ALA A 1 126 ? -12.357 -2.115 15.828 1.00 74.00 126 ALA A N 1
ATOM 932 C CA . ALA A 1 126 ? -11.758 -2.759 16.995 1.00 74.00 126 ALA A CA 1
ATOM 933 C C . ALA A 1 126 ? -12.081 -1.999 18.293 1.00 74.00 126 ALA A C 1
ATOM 935 O O . ALA A 1 126 ? -12.414 -2.614 19.305 1.00 74.00 126 ALA A O 1
ATOM 936 N N . LEU A 1 127 ? -12.059 -0.662 18.251 1.00 71.94 127 LEU A N 1
ATOM 937 C CA . LEU A 1 127 ? -12.468 0.182 19.378 1.00 71.94 127 LEU A CA 1
ATOM 938 C C . LEU A 1 127 ? -13.956 0.021 19.713 1.00 71.94 127 LEU A C 1
ATOM 940 O O . LEU A 1 127 ? -14.302 -0.113 20.883 1.00 71.94 127 LEU A O 1
ATOM 944 N N . GLN A 1 128 ? -14.830 -0.008 18.703 1.00 71.88 128 GLN A N 1
ATOM 945 C CA . GLN A 1 128 ? -16.266 -0.233 18.906 1.00 71.88 128 GLN A CA 1
ATOM 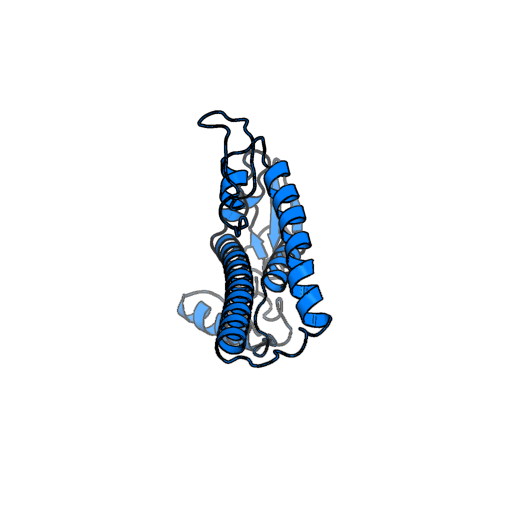946 C C . GLN A 1 128 ? -16.549 -1.603 19.530 1.00 71.88 128 GLN A C 1
ATOM 948 O O . GLN A 1 128 ? -17.290 -1.680 20.501 1.00 71.88 128 GLN A O 1
ATOM 953 N N . GLN A 1 129 ? -15.908 -2.667 19.043 1.00 70.44 129 GLN A N 1
ATOM 954 C CA . GLN A 1 129 ? -16.070 -4.016 19.594 1.00 70.44 129 GLN A CA 1
ATOM 955 C C . GLN A 1 129 ? -15.576 -4.118 21.041 1.00 70.44 129 GLN A C 1
ATOM 957 O O . GLN A 1 129 ? -16.228 -4.744 21.876 1.00 70.44 129 GLN A O 1
ATOM 962 N N . ALA A 1 130 ? -14.446 -3.479 21.359 1.00 71.94 130 ALA A N 1
ATOM 963 C CA . ALA A 1 130 ? -13.962 -3.406 22.733 1.00 71.94 130 ALA A CA 1
ATOM 964 C C . ALA A 1 130 ? -14.985 -2.698 23.636 1.00 71.94 130 ALA A C 1
ATOM 966 O O . ALA A 1 130 ? -15.318 -3.209 24.705 1.00 71.94 130 ALA A O 1
ATOM 967 N N . GLN A 1 131 ? -15.545 -1.578 23.176 1.00 66.25 131 GLN A N 1
ATOM 968 C CA . GLN A 1 131 ? -16.558 -0.829 23.912 1.00 66.25 131 GLN A CA 1
ATOM 969 C C . GLN A 1 131 ? -17.852 -1.637 24.120 1.00 66.25 131 GLN A C 1
ATOM 971 O O . GLN A 1 131 ? -18.372 -1.694 25.232 1.00 66.25 131 GLN A O 1
ATOM 976 N N . GLU A 1 132 ? -18.357 -2.304 23.082 1.00 67.94 132 GLU A N 1
ATOM 977 C CA . GLU A 1 132 ? -19.535 -3.178 23.163 1.00 67.94 132 GLU A CA 1
ATOM 978 C C . GLU A 1 132 ? -19.325 -4.333 24.150 1.00 67.94 132 GLU A C 1
ATOM 980 O O . GLU A 1 132 ? -20.222 -4.640 24.934 1.00 67.94 132 GLU A O 1
ATOM 985 N N . SER A 1 133 ? -18.130 -4.931 24.177 1.00 66.31 133 SER A N 1
ATOM 986 C CA . SER A 1 133 ? -17.805 -6.005 25.125 1.00 66.31 133 SER A CA 1
ATOM 987 C C . SER A 1 133 ? -17.814 -5.536 26.586 1.00 66.31 133 SER A C 1
ATOM 989 O O . SER A 1 133 ? -18.274 -6.264 27.471 1.00 66.31 133 SER A O 1
ATOM 991 N N . LEU A 1 134 ? -17.379 -4.297 26.843 1.00 67.56 134 LEU A N 1
ATOM 992 C CA . LEU A 1 134 ? -17.433 -3.684 28.171 1.00 67.56 134 LEU A CA 1
ATOM 993 C C . LEU A 1 134 ? -18.883 -3.414 28.594 1.00 67.56 134 LEU A C 1
ATOM 995 O O . LEU A 1 134 ? -19.256 -3.720 29.726 1.00 67.56 134 LEU A O 1
ATOM 999 N N . TYR A 1 135 ? -19.723 -2.911 27.683 1.00 64.19 135 TYR A N 1
ATOM 1000 C CA . TYR A 1 135 ? -21.153 -2.715 27.948 1.00 64.19 135 TYR A CA 1
ATOM 1001 C C . TYR A 1 135 ? -21.905 -4.032 28.173 1.00 64.19 135 TYR A C 1
ATOM 1003 O O . TYR A 1 135 ? -22.743 -4.110 29.065 1.00 64.19 135 TYR A O 1
ATOM 1011 N N . ALA A 1 136 ? -21.608 -5.080 27.405 1.00 68.00 136 ALA A N 1
ATOM 1012 C CA . ALA A 1 136 ? -22.214 -6.393 27.619 1.00 68.00 136 ALA A CA 1
ATOM 1013 C C . ALA A 1 136 ? -21.861 -6.945 29.010 1.00 68.00 136 ALA A C 1
ATOM 1015 O O . ALA A 1 136 ? -22.743 -7.376 29.751 1.00 68.00 136 ALA A O 1
ATOM 1016 N N . THR A 1 137 ? -20.588 -6.827 29.402 1.00 67.62 137 THR A N 1
ATOM 1017 C CA . THR A 1 137 ? -20.107 -7.264 30.722 1.00 67.62 137 THR A CA 1
ATOM 1018 C C . THR A 1 137 ? -20.779 -6.488 31.860 1.00 67.62 137 THR A C 1
ATOM 1020 O O . THR A 1 137 ? -21.131 -7.073 32.885 1.00 67.62 137 THR A O 1
ATOM 1023 N N . SER A 1 138 ? -20.999 -5.179 31.696 1.00 65.69 138 SER A N 1
ATOM 1024 C CA . SER A 1 138 ? -21.677 -4.379 32.721 1.00 65.69 138 SER A CA 1
ATOM 1025 C C . SER A 1 138 ? -23.159 -4.738 32.843 1.00 65.69 138 SER A C 1
ATOM 1027 O O . SER A 1 138 ? -23.649 -4.888 33.960 1.00 65.69 138 SER A O 1
ATOM 1029 N N . ILE A 1 139 ? -23.863 -4.964 31.728 1.00 69.31 139 ILE A N 1
ATOM 1030 C CA . ILE A 1 139 ? -25.258 -5.432 31.735 1.00 69.31 139 ILE A CA 1
ATOM 1031 C C . ILE A 1 139 ? -25.376 -6.785 32.447 1.00 69.31 139 ILE A C 1
ATOM 1033 O O . ILE A 1 139 ? -26.263 -6.946 33.286 1.00 69.31 139 ILE A O 1
ATOM 1037 N N . GLU A 1 140 ? -24.481 -7.735 32.170 1.00 69.75 140 GLU A N 1
ATOM 1038 C CA . GLU A 1 140 ? -24.451 -9.032 32.861 1.00 69.75 140 GLU A CA 1
ATOM 1039 C C . GLU A 1 140 ? -24.230 -8.870 34.370 1.00 69.75 140 GLU A C 1
ATOM 1041 O O . GLU A 1 140 ? -24.924 -9.503 35.172 1.00 69.75 140 GLU A O 1
ATOM 1046 N N . ALA A 1 141 ? -23.320 -7.978 34.774 1.00 71.25 141 ALA A N 1
ATOM 1047 C CA . ALA A 1 141 ? -23.074 -7.684 36.182 1.00 71.25 141 ALA A CA 1
ATOM 1048 C C . ALA A 1 141 ? -24.304 -7.069 36.874 1.00 71.25 141 ALA A C 1
ATOM 1050 O O . ALA A 1 141 ? -24.671 -7.499 37.971 1.00 71.25 141 ALA A O 1
ATOM 1051 N N . TYR A 1 142 ? -24.989 -6.121 36.223 1.00 68.75 142 TYR A N 1
ATOM 1052 C CA . TYR A 1 142 ? -26.233 -5.541 36.735 1.00 68.75 142 TYR A CA 1
ATOM 1053 C C . TYR A 1 142 ? -27.352 -6.582 36.840 1.00 68.75 142 TYR A C 1
ATOM 1055 O O . TYR A 1 142 ? -28.027 -6.653 37.867 1.00 68.75 142 TYR A O 1
ATOM 1063 N N . GLN A 1 143 ? -27.540 -7.426 35.824 1.00 68.75 143 GLN A N 1
ATOM 1064 C CA . GLN A 1 143 ? -28.551 -8.488 35.853 1.00 68.75 143 GLN A CA 1
ATOM 1065 C C . GLN A 1 143 ? -28.285 -9.501 36.971 1.00 68.75 143 GLN A C 1
ATOM 1067 O O . GLN A 1 143 ? -29.209 -9.894 37.684 1.00 68.75 143 GLN A O 1
ATOM 1072 N N . ALA A 1 144 ? -27.030 -9.898 37.175 1.00 70.19 144 ALA A N 1
ATOM 1073 C CA . ALA A 1 144 ? -26.659 -10.791 38.264 1.00 70.19 144 ALA A CA 1
ATOM 1074 C C . ALA A 1 144 ? -26.887 -10.156 39.646 1.00 70.19 144 ALA A C 1
ATOM 1076 O O . ALA A 1 144 ? -27.410 -10.831 40.534 1.00 70.19 144 ALA A O 1
ATOM 1077 N N . ALA A 1 145 ? -26.585 -8.862 39.809 1.00 70.31 145 ALA A N 1
ATOM 1078 C CA . ALA A 1 145 ? -26.849 -8.122 41.042 1.00 70.31 145 ALA A CA 1
ATOM 1079 C C . ALA A 1 145 ? -28.353 -8.044 41.362 1.00 70.31 145 ALA A C 1
ATOM 1081 O O . ALA A 1 145 ? -28.750 -8.305 42.498 1.00 70.31 145 ALA A O 1
ATOM 1082 N N . VAL A 1 146 ? -29.200 -7.772 40.361 1.00 70.50 146 VAL A N 1
ATOM 1083 C CA . VAL A 1 146 ? -30.671 -7.776 40.508 1.00 70.50 146 VAL A CA 1
ATOM 1084 C C . VAL A 1 146 ? -31.195 -9.157 40.917 1.00 70.50 146 VAL A C 1
ATOM 1086 O O . VAL A 1 146 ? -32.136 -9.259 41.699 1.00 70.50 146 VAL A O 1
ATOM 1089 N N . LEU A 1 147 ? -30.568 -10.228 40.429 1.00 80.12 147 LEU A N 1
ATOM 1090 C CA . LEU A 1 147 ? -30.923 -11.611 40.759 1.00 80.12 147 LEU A CA 1
ATOM 1091 C C . LEU A 1 1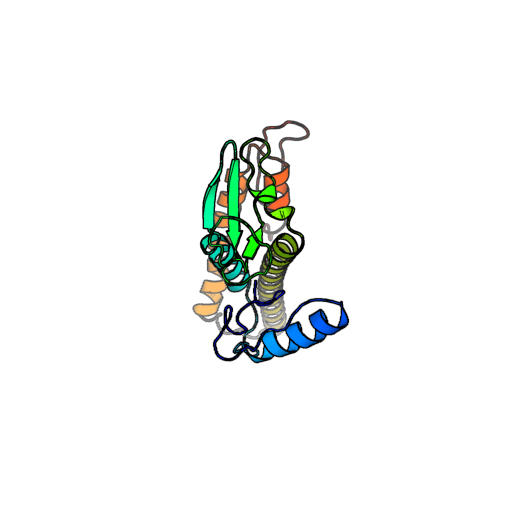47 ? -30.259 -12.129 42.048 1.00 80.12 147 LEU A C 1
ATOM 1093 O O . LEU A 1 147 ? -30.384 -13.317 42.354 1.00 80.12 147 LEU A O 1
ATOM 1097 N N . GLY A 1 148 ? -29.534 -11.282 42.789 1.00 70.25 148 GLY A N 1
ATOM 1098 C CA . GLY A 1 148 ? -28.831 -11.667 44.017 1.00 70.25 148 GLY A CA 1
ATOM 1099 C C . GLY A 1 148 ? -27.728 -12.709 43.802 1.00 70.25 148 GLY A C 1
ATOM 1100 O O . GLY A 1 148 ? -27.358 -13.421 44.736 1.00 70.25 148 GLY A O 1
ATOM 1101 N N . LYS A 1 149 ? -27.216 -12.842 42.573 1.00 70.50 149 LYS A N 1
ATOM 1102 C CA . LYS A 1 149 ? -26.146 -13.782 42.234 1.00 70.50 149 LYS A CA 1
ATOM 1103 C C . LYS A 1 149 ? -24.786 -13.109 42.372 1.00 70.50 149 LYS A C 1
ATOM 1105 O O . LYS A 1 149 ? -24.562 -12.013 41.867 1.00 70.50 149 LYS A O 1
ATOM 1110 N N . LEU A 1 150 ? -23.854 -13.809 43.012 1.00 58.34 150 LEU A N 1
ATOM 1111 C CA . LEU A 1 150 ? -22.446 -13.425 43.035 1.00 58.34 150 LEU A CA 1
ATOM 1112 C C . LEU A 1 150 ? -21.847 -13.632 41.639 1.00 58.34 150 LEU A C 1
ATOM 1114 O O . LEU A 1 150 ? -21.758 -14.764 41.161 1.00 58.34 150 LEU A O 1
ATOM 1118 N N . VAL A 1 151 ? -21.432 -12.541 40.995 1.00 58.75 151 VAL A N 1
ATOM 1119 C CA . VAL A 1 151 ? -20.596 -12.601 39.791 1.00 58.75 151 VAL A CA 1
ATOM 1120 C C . VAL A 1 151 ? -19.171 -12.913 40.247 1.00 58.75 151 VAL A C 1
ATOM 1122 O O . VAL A 1 151 ? -18.676 -12.235 41.153 1.00 58.75 151 VAL A O 1
ATOM 1125 N N . PRO A 1 152 ? -18.499 -13.933 39.684 1.00 60.22 152 PRO A N 1
ATOM 1126 C CA . PRO A 1 152 ? -17.100 -14.173 40.000 1.00 60.22 152 PRO A CA 1
ATOM 1127 C C . PRO A 1 152 ? -16.281 -12.910 39.697 1.00 60.22 152 PRO A C 1
ATOM 1129 O O . PRO A 1 152 ? -16.564 -12.231 38.708 1.00 60.22 152 PRO A O 1
ATOM 1132 N N . PRO A 1 153 ? -15.278 -12.573 40.528 1.00 52.88 153 PRO A N 1
ATOM 1133 C CA . PRO A 1 153 ? -14.432 -11.419 40.270 1.00 52.88 153 PRO A CA 1
ATOM 1134 C C . PRO A 1 153 ? -13.851 -11.552 38.864 1.00 52.88 153 PRO A C 1
ATOM 1136 O O . PRO A 1 153 ? -13.282 -12.597 38.528 1.00 52.88 153 PRO A O 1
ATOM 1139 N N . GLN A 1 154 ? -14.029 -10.508 38.049 1.00 55.47 154 GLN A N 1
ATOM 1140 C CA . GLN A 1 154 ? -13.407 -10.408 36.734 1.00 55.47 154 GLN A CA 1
ATOM 1141 C C . GLN A 1 154 ? -11.945 -10.837 36.866 1.00 55.47 154 GLN A C 1
ATOM 1143 O O . GLN A 1 154 ? -11.211 -10.365 37.742 1.00 55.47 154 GLN A O 1
ATOM 1148 N N . SER A 1 155 ? -11.532 -11.789 36.031 1.00 48.75 155 SER A N 1
ATOM 1149 C CA . SER A 1 155 ? -10.162 -12.294 36.072 1.00 48.75 155 SER A CA 1
ATOM 1150 C C . SER A 1 155 ? -9.179 -11.124 35.935 1.00 48.75 155 SER A C 1
ATOM 1152 O O . SER A 1 155 ? -9.484 -10.116 35.295 1.00 48.75 155 SER A O 1
ATOM 1154 N N . LYS A 1 156 ? -7.964 -11.238 36.489 1.00 44.94 156 LYS A N 1
ATOM 1155 C CA . LYS A 1 156 ? -6.933 -10.185 36.361 1.00 44.94 156 LYS A CA 1
ATOM 1156 C C . LYS A 1 156 ? -6.667 -9.772 34.898 1.00 44.94 156 LYS A C 1
ATOM 1158 O O . LYS A 1 156 ? -6.204 -8.662 34.668 1.00 44.94 156 LYS A O 1
ATOM 1163 N N . ALA A 1 157 ? -7.007 -10.621 33.923 1.00 43.31 157 ALA A N 1
ATOM 1164 C CA . ALA A 1 157 ? -6.963 -10.314 32.495 1.00 43.31 157 ALA A CA 1
ATOM 1165 C C . ALA A 1 157 ? -8.064 -9.330 32.032 1.00 43.31 157 ALA A C 1
ATOM 1167 O O . ALA A 1 157 ? -7.804 -8.500 31.166 1.00 43.31 157 ALA A O 1
ATOM 1168 N N . GLN A 1 158 ? -9.261 -9.366 32.630 1.00 43.84 158 GLN A N 1
ATOM 1169 C CA . GLN A 1 158 ? -10.350 -8.407 32.380 1.00 43.84 158 GLN A CA 1
ATOM 1170 C C . GLN A 1 158 ? -10.150 -7.095 33.153 1.00 43.84 158 GLN A C 1
ATOM 1172 O O . GLN A 1 158 ? -10.314 -6.026 32.574 1.00 43.84 158 GLN A O 1
ATOM 1177 N N . ALA A 1 159 ? -9.652 -7.151 34.393 1.00 41.22 159 ALA A N 1
ATOM 1178 C CA . ALA A 1 159 ? -9.250 -5.947 35.131 1.00 41.22 159 ALA A CA 1
ATOM 1179 C C . ALA A 1 159 ? -8.089 -5.200 34.435 1.00 41.22 159 ALA A C 1
ATOM 1181 O O . ALA A 1 159 ? -8.015 -3.973 34.461 1.00 41.22 159 ALA A O 1
ATOM 1182 N N . GLN A 1 160 ? -7.200 -5.927 33.744 1.00 39.81 160 GLN A N 1
ATOM 1183 C CA . GLN A 1 160 ? -6.190 -5.326 32.872 1.00 39.81 160 GLN A CA 1
ATOM 1184 C C . GLN A 1 160 ? -6.764 -4.753 31.573 1.00 39.81 160 GLN A C 1
ATOM 1186 O O . GLN A 1 160 ? -6.130 -3.863 31.017 1.00 39.81 160 GLN A O 1
ATOM 1191 N N . ALA A 1 161 ? -7.925 -5.205 31.089 1.00 41.00 161 ALA A N 1
ATOM 1192 C CA . ALA A 1 161 ? -8.614 -4.581 29.957 1.00 41.00 161 ALA A CA 1
ATOM 1193 C C . ALA A 1 161 ? -9.290 -3.262 30.376 1.00 41.00 161 ALA A C 1
ATOM 1195 O O . ALA A 1 161 ? -9.169 -2.269 29.659 1.00 41.00 161 ALA A O 1
ATOM 1196 N N . GLU A 1 162 ? -9.870 -3.206 31.579 1.00 40.53 162 GLU A N 1
ATOM 1197 C CA . GLU A 1 162 ? -10.398 -1.970 32.177 1.00 40.53 162 GLU A CA 1
ATOM 1198 C C . GLU A 1 162 ? -9.275 -0.974 32.532 1.00 40.53 162 GLU A C 1
ATOM 1200 O O . GLU A 1 162 ? -9.395 0.220 32.262 1.00 40.53 162 GLU A O 1
ATOM 1205 N N . GLN A 1 163 ? -8.114 -1.449 33.006 1.00 38.94 163 GLN A N 1
ATOM 1206 C CA . GLN A 1 163 ? -6.925 -0.602 33.204 1.00 38.94 163 GLN A CA 1
ATOM 1207 C C . GLN A 1 163 ? -6.141 -0.299 31.914 1.00 38.94 163 GLN A C 1
ATOM 1209 O O . GLN A 1 163 ? -5.383 0.668 31.881 1.00 38.94 163 GLN A O 1
ATOM 1214 N N . LYS A 1 164 ? -6.328 -1.044 30.816 1.00 35.53 164 LYS A N 1
ATOM 1215 C CA . LYS A 1 164 ? -5.811 -0.651 29.488 1.00 35.53 164 LYS A CA 1
ATOM 1216 C C . LYS A 1 164 ? -6.655 0.435 28.822 1.00 35.53 164 LYS A C 1
ATOM 1218 O O . LYS A 1 164 ? -6.175 1.042 27.863 1.00 35.53 164 LYS A O 1
ATOM 1223 N N . GLY A 1 165 ? -7.847 0.726 29.346 1.00 36.06 165 GLY A N 1
ATOM 1224 C CA . GLY A 1 165 ? -8.673 1.856 28.921 1.00 36.06 165 GLY A CA 1
ATOM 1225 C C . GLY A 1 165 ? -8.016 3.221 29.168 1.00 36.06 165 GLY A C 1
ATOM 1226 O O . GLY A 1 165 ? -8.213 4.143 28.383 1.00 36.06 165 GLY A O 1
ATOM 1227 N N . THR A 1 166 ? -7.147 3.355 30.176 1.00 37.16 166 THR A N 1
ATOM 1228 C CA . THR A 1 166 ? -6.420 4.614 30.449 1.00 37.16 166 THR A CA 1
ATOM 1229 C C . THR A 1 166 ? -5.164 4.791 29.593 1.00 37.16 166 THR A C 1
ATOM 1231 O O . THR A 1 166 ? -4.772 5.922 29.299 1.00 37.16 166 THR A O 1
ATOM 1234 N N . GLY A 1 167 ? -4.566 3.696 29.108 1.00 37.91 167 GLY A N 1
ATOM 1235 C CA . GLY A 1 167 ? -3.408 3.749 28.208 1.00 37.91 167 GLY A CA 1
ATOM 1236 C C . GLY A 1 167 ? -3.740 4.299 26.817 1.00 37.91 167 GLY A C 1
ATOM 1237 O O . GLY A 1 167 ? -2.866 4.859 26.152 1.00 37.91 167 GLY A O 1
ATOM 1238 N N . ASN A 1 168 ? -4.998 4.171 26.381 1.00 51.81 168 ASN A N 1
ATOM 1239 C CA . ASN A 1 168 ? -5.451 4.699 25.097 1.00 51.81 168 ASN A CA 1
ATOM 1240 C C . ASN A 1 168 ? -5.820 6.189 25.188 1.00 51.81 168 ASN A C 1
ATOM 1242 O O . ASN A 1 168 ? -5.442 6.958 24.312 1.00 51.81 168 ASN A O 1
ATOM 1246 N N . SER A 1 169 ? -6.429 6.638 26.291 1.00 53.31 169 SER A N 1
ATOM 1247 C CA . SER A 1 169 ? -6.757 8.058 26.495 1.00 53.31 169 SER A CA 1
ATOM 1248 C C . SER A 1 169 ? -5.517 8.948 26.615 1.00 53.31 169 SER A C 1
ATOM 1250 O O . SER A 1 169 ? -5.506 10.035 26.051 1.00 53.31 169 SER A O 1
ATOM 1252 N N . GLN A 1 170 ? -4.435 8.492 27.261 1.00 57.66 170 GLN A N 1
ATOM 1253 C CA . GLN A 1 170 ? -3.173 9.252 27.304 1.00 57.66 170 GLN A CA 1
ATOM 1254 C C . GLN A 1 170 ? -2.469 9.317 25.941 1.00 57.66 170 GLN A C 1
ATOM 1256 O O . GLN A 1 170 ? -1.928 10.362 25.579 1.00 57.66 170 GLN A O 1
ATOM 1261 N N . LYS A 1 171 ? -2.493 8.228 25.160 1.00 60.03 171 LYS A N 1
ATOM 1262 C CA . LYS A 1 171 ? -1.936 8.217 23.797 1.00 60.03 171 LYS A CA 1
ATOM 1263 C C . LYS A 1 171 ? -2.758 9.077 22.845 1.00 60.03 171 LYS A C 1
ATOM 1265 O O . LYS A 1 171 ? -2.182 9.869 22.107 1.00 60.03 171 LYS A O 1
ATOM 1270 N N . GLN A 1 172 ? -4.082 8.982 22.912 1.00 66.00 172 GLN A N 1
ATOM 1271 C CA . GLN A 1 172 ? -4.982 9.816 22.125 1.00 66.00 172 GLN A CA 1
ATOM 1272 C C . GLN A 1 172 ? -4.858 11.288 22.529 1.00 66.00 172 GLN A C 1
ATOM 1274 O O . GLN A 1 172 ? -4.786 12.146 21.658 1.00 66.00 172 GLN A O 1
ATOM 1279 N N . GLN A 1 173 ? -4.716 11.591 23.823 1.00 74.19 173 GLN A N 1
ATOM 1280 C CA . GLN A 1 173 ? -4.426 12.946 24.292 1.00 74.19 173 GLN A CA 1
ATOM 1281 C C . GLN A 1 173 ? -3.097 13.455 23.727 1.00 74.19 173 GLN A C 1
ATOM 1283 O O . GLN A 1 173 ? -3.045 14.584 23.247 1.00 74.19 173 GLN A O 1
ATOM 1288 N N . ALA A 1 174 ? -2.037 12.641 23.717 1.00 73.19 174 ALA A N 1
ATOM 1289 C CA . ALA A 1 174 ? -0.759 13.022 23.114 1.00 73.19 174 ALA A CA 1
ATOM 1290 C C . ALA A 1 174 ? -0.889 13.285 21.599 1.00 73.19 174 ALA A C 1
ATOM 1292 O O . ALA A 1 174 ? -0.332 14.266 21.106 1.00 73.19 174 ALA A O 1
ATOM 1293 N N . ILE A 1 175 ? -1.672 12.468 20.882 1.00 73.56 175 ILE A N 1
ATOM 1294 C CA . ILE A 1 175 ? -1.981 12.651 19.453 1.00 73.56 175 ILE A CA 1
ATOM 1295 C C . ILE A 1 175 ? -2.753 13.960 19.224 1.00 73.56 175 ILE A C 1
ATOM 1297 O O . ILE A 1 175 ? -2.350 14.765 18.386 1.00 73.56 175 ILE A O 1
ATOM 1301 N N . CYS A 1 176 ? -3.810 14.228 19.996 1.00 75.12 176 CYS A N 1
ATOM 1302 C CA . CYS A 1 176 ? -4.589 15.463 19.877 1.00 75.12 176 CYS A CA 1
ATOM 1303 C C . CYS A 1 176 ? -3.733 16.699 20.189 1.00 75.12 176 CYS A C 1
ATOM 1305 O O . CYS A 1 176 ? -3.661 17.637 19.394 1.00 75.12 176 CYS A O 1
ATOM 1307 N N . THR A 1 177 ? -2.979 16.665 21.290 1.00 80.44 177 THR A N 1
ATOM 1308 C CA . THR A 1 177 ? -2.162 17.807 21.735 1.00 80.44 177 THR A CA 1
ATOM 1309 C C . THR A 1 177 ? -1.052 18.148 20.728 1.00 80.44 177 THR A C 1
ATOM 1311 O O . THR A 1 177 ? -0.674 19.315 20.585 1.00 80.44 177 THR A O 1
ATOM 1314 N N . ALA A 1 178 ? -0.556 17.162 19.968 1.00 81.31 178 ALA A N 1
ATOM 1315 C CA . ALA A 1 178 ? 0.419 17.379 18.897 1.00 81.31 178 ALA A CA 1
ATOM 1316 C C . ALA A 1 178 ? -0.141 18.200 17.716 1.00 81.31 178 ALA A C 1
ATOM 1318 O O . ALA A 1 178 ? 0.625 18.816 16.971 1.00 81.31 178 ALA A O 1
ATOM 1319 N N . HIS A 1 179 ? -1.466 18.271 17.561 1.00 81.06 179 HIS A N 1
ATOM 1320 C CA . HIS A 1 179 ? -2.149 18.959 16.463 1.00 81.06 179 HIS A CA 1
ATOM 1321 C C . HIS A 1 179 ? -2.734 20.334 16.837 1.00 81.06 179 HIS A C 1
ATOM 1323 O O . HIS A 1 179 ? -3.481 20.912 16.047 1.00 81.06 179 HIS A O 1
ATOM 1329 N N . LYS A 1 180 ? -2.318 20.930 17.966 1.00 75.94 180 LYS A N 1
ATOM 1330 C CA . LYS A 1 180 ? -2.756 22.257 18.472 1.00 75.94 180 LYS A CA 1
ATOM 1331 C C . LYS A 1 180 ? -2.568 23.475 17.536 1.00 75.94 180 LYS A C 1
ATOM 1333 O O . LYS A 1 180 ? -2.889 24.608 17.873 1.00 75.94 180 LYS A O 1
ATOM 1338 N N . ASN A 1 181 ? -1.987 23.283 16.357 1.00 77.75 181 ASN A N 1
ATOM 1339 C CA . ASN A 1 181 ? -1.763 24.345 15.368 1.00 77.75 181 ASN A CA 1
ATOM 1340 C C . ASN A 1 181 ? -2.339 23.992 13.990 1.00 77.75 181 ASN A C 1
ATOM 1342 O O . ASN A 1 181 ? -1.978 24.611 12.993 1.00 77.75 181 ASN A O 1
ATOM 1346 N N . ASN A 1 182 ? -3.162 22.945 13.894 1.00 78.50 182 ASN A N 1
ATOM 1347 C CA . ASN A 1 182 ? -3.703 22.497 12.620 1.00 78.50 182 ASN A CA 1
ATOM 1348 C C . ASN A 1 182 ? -5.095 21.891 12.816 1.00 78.50 182 ASN A C 1
ATOM 1350 O O . ASN A 1 182 ? -5.232 20.708 13.122 1.00 78.50 182 ASN A O 1
ATOM 1354 N N . LYS A 1 183 ? -6.125 22.709 12.568 1.00 78.31 183 LYS A N 1
ATOM 1355 C CA . LYS A 1 183 ? -7.541 22.326 12.654 1.00 78.31 183 LYS A CA 1
ATOM 1356 C C . LYS A 1 183 ? -7.857 21.057 11.867 1.00 78.31 183 LYS A C 1
ATOM 1358 O O . LYS A 1 183 ? -8.524 20.176 12.392 1.00 78.31 183 LYS A O 1
ATOM 1363 N N . LYS A 1 184 ? -7.336 20.934 10.641 1.00 79.44 184 LYS A N 1
ATOM 1364 C CA . LYS A 1 184 ? -7.576 19.759 9.796 1.00 79.44 184 LYS A CA 1
ATOM 1365 C C . LYS A 1 184 ? -6.930 18.504 10.386 1.00 79.44 184 LYS A C 1
ATOM 1367 O O . LYS A 1 184 ? -7.580 17.470 10.456 1.00 79.44 184 LYS A O 1
ATOM 1372 N N . ALA A 1 185 ? -5.680 18.596 10.840 1.00 77.19 185 ALA A N 1
ATOM 1373 C CA . ALA A 1 185 ? -4.995 17.466 11.470 1.00 77.19 185 ALA A CA 1
ATOM 1374 C C . ALA A 1 185 ? -5.652 17.062 12.801 1.00 77.19 185 ALA A C 1
ATOM 1376 O O . ALA A 1 185 ? -5.747 15.878 13.097 1.00 77.19 185 ALA A O 1
ATOM 1377 N N . CYS A 1 186 ? -6.162 18.036 13.559 1.00 75.75 186 CYS A N 1
ATOM 1378 C CA . CYS A 1 186 ? -6.925 17.801 14.780 1.00 75.75 186 CYS A CA 1
ATOM 1379 C C . CYS A 1 186 ? -8.225 17.024 14.507 1.00 75.75 186 CYS A C 1
ATOM 1381 O O . CYS A 1 186 ? -8.482 15.994 15.131 1.00 75.75 186 CYS A O 1
ATOM 1383 N N . THR A 1 187 ? -9.024 17.469 13.531 1.00 75.94 187 THR A N 1
ATOM 1384 C CA . THR A 1 187 ? -10.287 16.802 13.179 1.00 75.94 187 THR A CA 1
ATOM 1385 C C . THR A 1 187 ? -10.067 15.446 12.512 1.00 75.94 187 THR A C 1
ATOM 1387 O O . THR A 1 187 ? -10.799 14.504 12.802 1.00 75.94 187 THR A O 1
ATOM 1390 N N . ASP A 1 188 ? -9.036 15.311 11.667 1.00 74.31 188 ASP A N 1
ATOM 1391 C CA . ASP A 1 188 ? -8.659 14.033 11.042 1.00 74.31 188 ASP A CA 1
ATOM 1392 C C . ASP A 1 188 ? -8.212 12.995 12.095 1.00 74.31 188 ASP A C 1
ATOM 1394 O O . ASP A 1 188 ? -8.345 11.792 11.871 1.00 74.31 188 ASP A O 1
ATOM 1398 N N . ALA A 1 189 ? -7.727 13.453 13.256 1.00 69.88 189 ALA A N 1
ATOM 1399 C CA . ALA A 1 189 ? -7.367 12.627 14.408 1.00 69.88 189 ALA A CA 1
ATOM 1400 C C . ALA A 1 189 ? -8.549 12.321 15.360 1.00 69.88 189 ALA A C 1
ATOM 1402 O O . ALA A 1 189 ? -8.335 11.736 16.421 1.00 69.88 189 ALA A O 1
ATOM 1403 N N . ASN A 1 190 ? -9.793 12.676 14.998 1.00 70.25 190 ASN A N 1
ATOM 1404 C CA . ASN A 1 190 ? -10.997 12.551 15.841 1.00 70.25 190 ASN A CA 1
ATOM 1405 C C . ASN A 1 190 ? -10.892 13.273 17.202 1.00 70.25 190 ASN A C 1
ATOM 1407 O O . ASN A 1 190 ? -11.430 12.811 18.209 1.00 70.25 190 ASN A O 1
ATOM 1411 N N . CYS A 1 191 ? -10.205 14.413 17.228 1.00 79.38 191 CYS A N 1
ATOM 1412 C CA . CYS A 1 191 ? -10.106 15.298 18.384 1.00 79.38 191 CYS A CA 1
ATOM 1413 C C . CYS A 1 191 ? -11.046 16.507 18.218 1.00 79.38 191 CYS A C 1
ATOM 1415 O O . CYS A 1 191 ? -11.398 16.890 17.098 1.00 79.38 191 CYS A O 1
ATOM 1417 N N . ILE A 1 192 ? -11.453 17.123 19.326 1.00 79.69 192 ILE A N 1
ATOM 1418 C CA . ILE A 1 192 ? -12.193 18.386 19.336 1.00 79.69 192 ILE A CA 1
ATOM 1419 C C . ILE A 1 192 ? -11.209 19.528 19.104 1.00 79.69 192 ILE A C 1
ATOM 1421 O O . ILE A 1 192 ? -10.212 19.653 19.809 1.00 79.69 192 ILE A O 1
ATOM 1425 N N . TRP A 1 193 ? -11.526 20.381 18.132 1.00 80.31 193 TRP A N 1
ATOM 1426 C CA . TRP A 1 193 ? -10.827 21.639 17.907 1.00 80.31 193 TRP A CA 1
ATOM 1427 C C . TRP A 1 193 ? -11.552 22.790 18.604 1.00 80.31 193 TRP A C 1
ATOM 1429 O O . TRP A 1 193 ? -12.677 23.121 18.225 1.00 80.31 193 TRP A O 1
ATOM 1439 N N . GLU A 1 194 ? -10.884 23.451 19.547 1.00 79.31 194 GLU A N 1
ATOM 1440 C CA . GLU A 1 194 ? -11.431 24.595 20.292 1.00 79.31 194 GLU A CA 1
ATOM 1441 C C . GLU A 1 194 ? -10.904 25.956 19.796 1.00 79.31 194 GLU A C 1
ATOM 1443 O O . GLU A 1 194 ? -11.326 27.010 20.259 1.00 79.31 194 GLU A O 1
ATOM 1448 N N . GLY A 1 195 ? -10.038 25.977 18.776 1.00 72.88 195 GLY A N 1
ATOM 1449 C CA . GLY A 1 195 ? -9.483 27.216 18.200 1.00 72.88 195 GLY A CA 1
ATOM 1450 C C . GLY A 1 195 ? -10.419 28.052 17.324 1.00 72.88 195 GLY A C 1
ATOM 1451 O O . GLY A 1 195 ? -9.961 28.996 16.674 1.00 72.88 195 GLY A O 1
ATOM 1452 N N . GLY A 1 196 ? -11.695 27.682 17.202 1.00 66.81 196 GLY A N 1
ATOM 1453 C CA . GLY A 1 196 ? -12.651 28.361 16.321 1.00 66.81 196 GLY A CA 1
ATOM 1454 C C . GLY A 1 196 ? -12.220 28.376 14.842 1.00 66.81 196 GLY A C 1
ATOM 1455 O O . GLY A 1 196 ? -11.835 27.343 14.277 1.00 66.81 196 GLY A O 1
ATOM 1456 N N . GLU A 1 197 ? -12.307 29.538 14.188 1.00 63.31 197 GLU A N 1
ATOM 1457 C CA . GLU A 1 197 ? -11.852 29.762 12.798 1.00 63.31 197 GLU A CA 1
ATOM 1458 C C . GLU A 1 197 ? -10.367 30.134 12.679 1.00 63.31 197 GLU A C 1
ATOM 1460 O O . GLU A 1 197 ? -9.835 30.233 11.574 1.00 63.31 197 GLU A O 1
ATOM 1465 N N . SER A 1 198 ? -9.673 30.321 13.802 1.00 58.97 198 SER A N 1
ATOM 1466 C CA . SER A 1 198 ? -8.265 30.701 13.787 1.00 58.97 198 SER A CA 1
ATOM 1467 C C . SER A 1 198 ? -7.351 29.516 13.435 1.00 58.97 198 SER A C 1
ATOM 1469 O O . SER A 1 198 ? -7.690 28.349 13.635 1.00 58.97 198 SER A O 1
ATOM 1471 N N . GLY A 1 199 ? -6.160 29.810 12.899 1.00 58.88 199 GLY A N 1
ATOM 1472 C CA . GLY A 1 199 ? -5.167 28.795 12.520 1.00 58.88 199 GLY A CA 1
ATOM 1473 C C . GLY A 1 199 ? -4.409 28.152 13.693 1.00 58.88 199 GLY A C 1
ATOM 1474 O O . GLY A 1 199 ? -3.566 27.290 13.458 1.00 58.88 199 GLY A O 1
ATOM 1475 N N . LYS A 1 200 ? -4.665 28.563 14.942 1.00 61.53 200 LYS A N 1
ATOM 1476 C CA . LYS A 1 200 ? -4.014 28.050 16.161 1.00 61.53 200 LYS A CA 1
ATOM 1477 C C . LYS A 1 200 ? -5.072 27.827 17.238 1.00 61.53 200 LYS A C 1
ATOM 1479 O O . LYS A 1 200 ? -5.919 28.689 17.418 1.00 61.53 200 LYS A O 1
ATOM 1484 N N . GLY A 1 201 ? -5.039 26.707 17.949 1.00 67.50 201 GLY A N 1
ATOM 1485 C CA . GLY A 1 201 ? -6.140 26.353 18.840 1.00 67.50 201 GLY A CA 1
ATOM 1486 C C . GLY A 1 201 ? -5.942 25.051 19.583 1.00 67.50 201 GLY A C 1
ATOM 1487 O O . GLY A 1 201 ? -5.220 24.166 19.134 1.00 67.50 201 GLY A O 1
ATOM 1488 N N . GLU A 1 202 ? -6.591 24.921 20.730 1.00 77.75 202 GLU A N 1
ATOM 1489 C CA . GLU A 1 202 ? -6.485 23.696 21.511 1.00 77.75 202 GLU A CA 1
ATOM 1490 C C . GLU A 1 202 ? -7.162 22.536 20.775 1.00 77.75 202 GLU A C 1
ATOM 1492 O O . GLU A 1 202 ? -8.193 22.694 20.117 1.00 77.75 202 GLU A O 1
ATOM 1497 N N . CYS A 1 203 ? -6.502 21.381 20.818 1.00 78.62 203 CYS A N 1
ATOM 1498 C CA . CYS A 1 203 ? -6.953 20.155 20.189 1.00 78.62 203 CYS A CA 1
ATOM 1499 C C . CYS A 1 203 ? -6.981 19.067 21.257 1.00 78.62 203 CYS A C 1
ATOM 1501 O O . CYS A 1 203 ? -5.928 18.606 21.706 1.00 78.62 203 CYS A O 1
ATOM 1503 N N . GLU A 1 204 ? -8.179 18.689 21.686 1.00 76.62 204 GLU A N 1
ATOM 1504 C CA . GLU A 1 204 ? -8.388 17.832 22.850 1.00 76.62 204 GLU A CA 1
ATOM 1505 C C . GLU A 1 204 ? -9.197 16.584 22.506 1.00 76.62 204 GLU A C 1
ATOM 1507 O O . GLU A 1 204 ? -9.917 16.528 21.511 1.00 76.62 204 GLU A O 1
ATOM 1512 N N . ILE A 1 205 ? -9.096 15.555 23.343 1.00 74.50 205 ILE A N 1
ATOM 1513 C CA . ILE A 1 205 ? -9.969 14.386 23.231 1.00 74.50 205 ILE A CA 1
ATOM 1514 C C . ILE A 1 205 ? -11.429 14.771 23.503 1.00 74.50 205 ILE A C 1
ATOM 1516 O O . ILE A 1 205 ? -11.721 15.667 24.293 1.00 74.50 205 ILE A O 1
ATOM 1520 N N . TYR A 1 206 ? -12.367 14.057 22.881 1.00 62.03 206 TYR A N 1
ATOM 1521 C CA . TYR A 1 206 ? -13.795 14.268 23.103 1.00 62.03 206 TYR A CA 1
ATOM 1522 C C . TYR A 1 206 ? -14.186 13.909 24.550 1.00 62.03 206 TYR A C 1
ATOM 1524 O O . TYR A 1 206 ? -14.303 12.733 24.895 1.00 62.03 206 TYR A O 1
ATOM 1532 N N . LYS A 1 207 ? -14.381 14.919 25.413 1.00 52.03 207 LYS A N 1
ATOM 1533 C CA . LYS A 1 207 ? -14.604 14.739 26.865 1.00 52.03 207 LYS A CA 1
ATOM 1534 C C . LYS A 1 207 ? -15.936 14.051 27.233 1.00 52.03 207 LYS A C 1
ATOM 1536 O O . LYS A 1 207 ? -16.040 13.504 28.325 1.00 52.03 207 LYS A O 1
ATOM 1541 N N . ASN A 1 208 ? -16.909 13.955 26.320 1.00 44.44 208 ASN A N 1
ATOM 1542 C CA . ASN A 1 208 ? -18.243 13.391 26.606 1.00 44.44 208 ASN A CA 1
ATOM 1543 C C . ASN A 1 208 ? -18.399 11.872 26.367 1.00 44.44 208 ASN A C 1
ATOM 1545 O O . ASN A 1 208 ? -19.519 11.387 26.251 1.00 44.44 208 ASN A O 1
ATOM 1549 N N . GLN A 1 209 ? -17.310 11.100 26.300 1.00 43.97 209 GLN A N 1
ATOM 1550 C CA . GLN A 1 209 ? -17.366 9.623 26.241 1.00 43.97 209 GLN A CA 1
ATOM 1551 C C . GLN A 1 209 ? -16.796 8.934 27.498 1.00 43.97 209 GLN A C 1
ATOM 1553 O O . GLN A 1 209 ? -16.797 7.710 27.565 1.00 43.97 209 GLN A O 1
ATOM 1558 N N . PHE A 1 210 ? -16.330 9.689 28.504 1.00 41.22 210 PHE A N 1
ATOM 1559 C CA . PHE A 1 210 ? -15.622 9.120 29.666 1.00 41.22 210 PHE A CA 1
ATOM 1560 C C . PHE A 1 210 ? -16.093 9.616 31.042 1.00 41.22 210 PHE A C 1
ATOM 1562 O O . PHE A 1 210 ? -15.426 9.343 32.037 1.00 41.22 210 PHE A O 1
ATOM 1569 N N . GLN A 1 211 ? -17.230 10.312 31.143 1.00 29.83 211 GLN A N 1
ATOM 1570 C CA . GLN A 1 211 ? -17.828 10.634 32.444 1.00 29.83 211 GLN A CA 1
ATOM 1571 C C . GLN A 1 211 ? -19.069 9.776 32.690 1.00 29.83 211 GLN A C 1
ATOM 1573 O O . GLN A 1 211 ? -20.190 10.167 32.377 1.00 29.83 211 GLN A O 1
ATOM 1578 N N . SER A 1 212 ? -18.847 8.589 33.251 1.00 32.09 212 SER A N 1
ATOM 1579 C CA . SER A 1 212 ? -19.882 7.849 33.974 1.00 32.09 212 SER A CA 1
ATOM 1580 C C . SER A 1 212 ? -20.047 8.507 35.349 1.00 32.09 212 SER A C 1
ATOM 1582 O O . SER A 1 212 ? -19.066 8.609 36.088 1.00 32.09 212 SER A O 1
ATOM 1584 N N . SER A 1 213 ? -21.251 9.012 35.641 1.00 31.48 213 SER A N 1
ATOM 1585 C CA . SE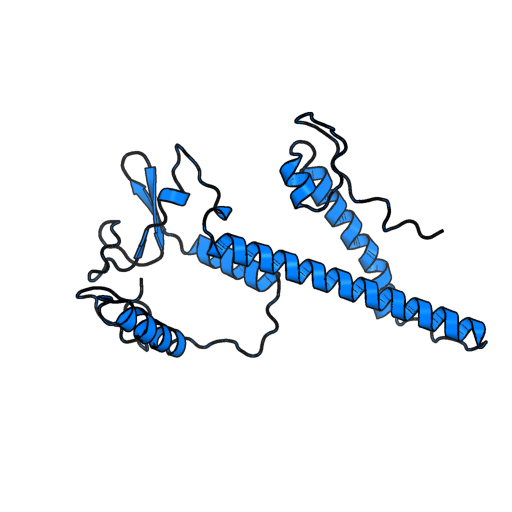R A 1 213 ? -21.691 9.403 36.993 1.00 31.48 213 SER A CA 1
ATOM 1586 C C . SER A 1 213 ? -22.095 8.181 37.810 1.00 31.48 213 SER A C 1
ATOM 1588 O O . SER A 1 213 ? -22.521 7.188 37.176 1.00 31.48 213 SER A O 1
#

Radius of gyration: 25.24 Å; chains: 1; bounding box: 49×49×70 Å

pLDDT: mean 73.03, std 13.97, range [29.83, 91.88]

Sequence (213 aa):
MCSGPRGNSKECSGAFTGAEIASQATITTQWADLKASCALHTDNIITAQEITAALEAWNARLTLEGDASDNKVRLGKSSDKTCTGSAGKTCIDCTNFFKKASPTALDKLPWYNKMRQAAVAIEKRALQQAQESLYATSIEAYQAAVLGKLVPPQSKAQAQAEQKGTGNSQKQQAICTAHKNNKKACTDANCIWEGGESGKGECEIYKNQFQSS

Foldseek 3Di:
DQEADQEQQAQPHPQGGHYHDPDPVSVVVSVVRVVVSDDDPPPDDDALVNLVVVLVVQVVQWDWDDDDQFIWTKHGFAPPSAQRRHYRRPIDTPRVCGGPVDNHPPCVVVVNVVSNVVNVVRVVVVVVVLVVVVVVVVVVVVVCVVVVHDDPPDPVVVVVSVVVVVVVQVVLQVQQQVCQQDPVSLVVSVWDFPPPPDRGTHTGHDPVPPDDD

InterPro domains:
  IPR025932 Trypanosome variant surface glycoprotein, B-type, N-terminal domain [PF13206] (5-140)

Secondary structure (DSSP, 8-state):
----TT--TTSS-SS-------SHHHHHHHHHHHHHTS----SS---HHHHHHHHHHHHHT-EEEEETTEEEEEEE--SSS---SSTT--EEE-GGGS-SSS---GGGSHHHHHHHHHHHHHHHHHHHHHHHHHHHHHHHHHHHHHTT--PPP--HHHHHHHHHHHHHHHHHHHHHHHTTT-HHHHHHTTPEE-STTSSS--EE--GGGS---

Organism: Trypanosoma equiperdum (NCBI:txid5694)